Protein AF-A0A916I2N6-F1 (afdb_monomer)

Structure (mmCIF, N/CA/C/O backbone):
data_AF-A0A916I2N6-F1
#
_entry.id   AF-A0A916I2N6-F1
#
loop_
_atom_site.group_PDB
_atom_site.id
_atom_site.type_symbol
_atom_site.label_atom_id
_atom_site.label_alt_id
_atom_site.label_comp_id
_atom_site.label_asym_id
_atom_site.label_entity_id
_atom_site.label_seq_id
_atom_site.pdbx_PDB_ins_code
_atom_site.Cartn_x
_atom_site.Cartn_y
_atom_site.Cartn_z
_atom_site.occupancy
_atom_site.B_iso_or_equiv
_atom_site.auth_seq_id
_atom_site.auth_comp_id
_atom_site.auth_asym_id
_atom_site.auth_atom_id
_atom_site.pdbx_PDB_model_num
ATOM 1 N N . MET A 1 1 ? 11.722 -16.455 -24.916 1.00 54.72 1 MET A N 1
ATOM 2 C CA . MET A 1 1 ? 11.815 -15.021 -24.554 1.00 54.72 1 MET A CA 1
ATOM 3 C C . MET A 1 1 ? 10.625 -14.684 -23.672 1.00 54.72 1 MET A C 1
ATOM 5 O O . MET A 1 1 ? 9.528 -15.087 -24.033 1.00 54.72 1 MET A O 1
ATOM 9 N N . LYS A 1 2 ? 10.811 -14.010 -22.528 1.00 68.00 2 LYS A N 1
ATOM 10 C CA . LYS A 1 2 ? 9.669 -13.429 -21.801 1.00 68.00 2 LYS A CA 1
ATOM 11 C C . LYS A 1 2 ? 9.191 -12.202 -22.579 1.00 68.00 2 LYS A C 1
ATOM 13 O O . LYS A 1 2 ? 9.999 -11.321 -22.857 1.00 68.00 2 LYS A O 1
ATOM 18 N N . THR A 1 3 ? 7.913 -12.161 -22.931 1.00 77.88 3 THR A N 1
ATOM 19 C CA . THR A 1 3 ? 7.283 -10.983 -23.537 1.00 77.88 3 THR A CA 1
ATOM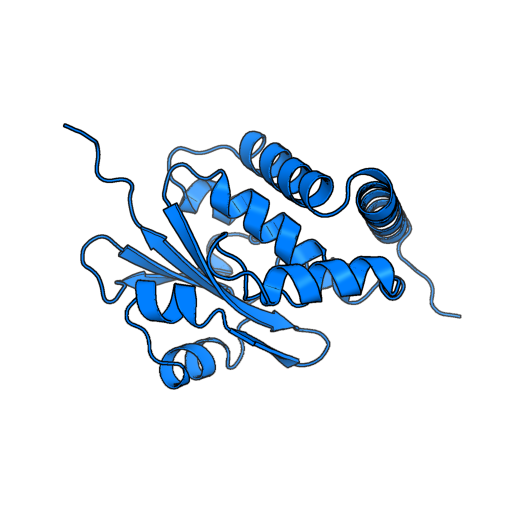 20 C C . THR A 1 3 ? 6.648 -10.167 -22.419 1.00 77.88 3 THR A C 1
ATOM 22 O O . THR A 1 3 ? 5.800 -10.680 -21.694 1.00 77.88 3 THR A O 1
ATOM 25 N N . TYR A 1 4 ? 7.081 -8.920 -22.245 1.00 81.62 4 TYR A N 1
ATOM 26 C CA . TYR A 1 4 ? 6.512 -8.017 -21.246 1.00 81.62 4 TYR A CA 1
ATOM 27 C C . TYR A 1 4 ? 5.339 -7.234 -21.837 1.00 81.62 4 TYR A C 1
ATOM 29 O O . TYR A 1 4 ? 5.361 -6.864 -23.010 1.00 81.62 4 TYR A O 1
ATOM 37 N N . ASN A 1 5 ? 4.328 -6.942 -21.016 1.00 86.50 5 ASN A N 1
ATOM 38 C CA . ASN A 1 5 ? 3.288 -5.989 -21.390 1.00 86.50 5 ASN A CA 1
ATOM 39 C C . ASN A 1 5 ? 3.916 -4.579 -21.479 1.00 86.50 5 ASN A C 1
ATOM 41 O O . ASN A 1 5 ? 4.544 -4.150 -20.505 1.00 86.50 5 ASN A O 1
ATOM 45 N N . PRO A 1 6 ? 3.764 -3.851 -22.602 1.00 87.56 6 PRO A N 1
ATOM 46 C CA . PRO A 1 6 ? 4.445 -2.574 -22.813 1.00 87.56 6 PRO A CA 1
ATOM 47 C C . PRO A 1 6 ? 4.032 -1.510 -21.790 1.00 87.56 6 PRO A C 1
ATOM 49 O O . PRO A 1 6 ? 4.897 -0.818 -21.265 1.00 87.56 6 PRO A O 1
ATOM 52 N N . THR A 1 7 ? 2.752 -1.438 -21.416 1.00 88.06 7 THR A N 1
ATOM 53 C CA . THR A 1 7 ? 2.263 -0.501 -20.392 1.00 88.06 7 THR A CA 1
ATOM 54 C C . THR A 1 7 ? 2.902 -0.778 -19.035 1.00 88.06 7 THR A C 1
ATOM 56 O O . THR A 1 7 ? 3.396 0.139 -18.378 1.00 88.06 7 THR A O 1
ATOM 59 N N . LYS A 1 8 ? 2.967 -2.052 -18.625 1.00 88.00 8 LYS A N 1
ATOM 60 C CA . LYS A 1 8 ? 3.629 -2.441 -17.368 1.00 88.00 8 LYS A CA 1
ATOM 61 C C . LYS A 1 8 ? 5.124 -2.125 -17.395 1.00 88.00 8 LYS A C 1
ATOM 63 O O . LYS A 1 8 ? 5.671 -1.676 -16.390 1.00 88.00 8 LYS A O 1
ATOM 68 N N . LEU A 1 9 ? 5.776 -2.320 -18.543 1.00 88.50 9 LEU A N 1
ATOM 69 C CA . LEU A 1 9 ? 7.190 -2.001 -18.724 1.00 88.50 9 LEU A CA 1
ATOM 70 C C . LEU A 1 9 ? 7.452 -0.492 -18.620 1.00 88.50 9 LEU A C 1
ATOM 72 O O . LEU A 1 9 ? 8.405 -0.091 -17.955 1.00 88.50 9 LEU A O 1
ATOM 76 N N . THR A 1 10 ? 6.594 0.339 -19.215 1.00 89.62 10 THR A N 1
ATOM 77 C CA . THR A 1 10 ? 6.673 1.801 -19.096 1.00 89.62 10 THR A CA 1
ATOM 78 C C . THR A 1 10 ? 6.505 2.254 -17.648 1.00 89.62 10 THR A C 1
ATOM 80 O O . THR A 1 10 ? 7.315 3.044 -17.169 1.00 89.62 10 THR A O 1
ATOM 83 N N . LEU A 1 11 ? 5.513 1.719 -16.926 1.00 87.94 11 LEU A N 1
ATOM 84 C CA . LEU A 1 11 ? 5.302 2.035 -15.508 1.00 87.94 11 LEU A CA 1
ATOM 85 C C . LEU A 1 11 ? 6.508 1.632 -14.653 1.00 87.94 11 LEU A C 1
ATOM 87 O O . LEU A 1 11 ? 6.975 2.414 -13.827 1.00 87.94 11 LEU A O 1
ATOM 91 N N . TRP A 1 12 ? 7.050 0.436 -14.887 1.00 89.38 12 TRP A N 1
ATOM 92 C CA . TRP A 1 12 ? 8.258 -0.030 -14.212 1.00 89.38 12 TRP A CA 1
ATOM 93 C C . TRP A 1 12 ? 9.462 0.881 -14.485 1.00 89.38 12 TRP A C 1
ATOM 95 O O . TRP A 1 12 ? 10.147 1.286 -13.547 1.00 89.38 12 TRP A O 1
ATOM 105 N N . ALA A 1 13 ? 9.701 1.243 -15.749 1.00 88.88 13 ALA A N 1
ATOM 106 C CA . ALA A 1 13 ? 10.819 2.099 -16.134 1.00 88.88 13 ALA A CA 1
ATOM 107 C C . ALA A 1 13 ? 10.690 3.508 -15.537 1.00 88.88 13 ALA A C 1
ATOM 109 O O . ALA A 1 13 ? 11.672 4.043 -15.023 1.00 88.88 13 ALA A O 1
ATOM 110 N N . ALA A 1 14 ? 9.481 4.078 -15.542 1.00 90.06 14 ALA A N 1
ATOM 111 C CA . ALA A 1 14 ? 9.197 5.371 -14.928 1.00 90.06 14 ALA A CA 1
ATOM 112 C C . ALA A 1 14 ? 9.464 5.347 -13.416 1.00 90.06 14 ALA A C 1
ATOM 114 O O . ALA A 1 14 ? 10.184 6.202 -12.905 1.00 90.06 14 ALA A O 1
ATOM 115 N N . LEU A 1 15 ? 8.966 4.327 -12.707 1.00 88.81 15 LEU A N 1
ATOM 116 C CA . LEU A 1 15 ? 9.221 4.159 -11.274 1.00 88.81 15 LEU A CA 1
ATOM 117 C C . LEU A 1 15 ? 10.706 3.976 -10.972 1.00 88.81 15 LEU A C 1
ATOM 119 O O . LEU A 1 15 ? 11.209 4.545 -10.006 1.00 88.81 15 LEU A O 1
ATOM 123 N N . ASN A 1 16 ? 11.419 3.218 -11.802 1.00 87.62 16 ASN A N 1
ATOM 124 C CA . ASN A 1 16 ? 12.851 3.046 -11.632 1.00 87.62 16 ASN A CA 1
ATOM 125 C C . ASN A 1 16 ? 13.620 4.360 -11.861 1.00 87.62 16 ASN A C 1
ATOM 127 O O . ASN A 1 16 ? 14.517 4.686 -11.089 1.00 87.62 16 ASN A O 1
ATOM 131 N N . GLY A 1 17 ? 13.221 5.157 -12.857 1.00 86.94 17 GLY A N 1
ATOM 132 C CA . GLY A 1 17 ? 13.748 6.509 -13.061 1.00 86.94 17 GLY A CA 1
ATOM 133 C C . GLY A 1 17 ? 13.510 7.415 -11.849 1.00 86.94 17 GLY A C 1
ATOM 134 O O . GLY A 1 17 ? 14.441 8.063 -11.369 1.00 86.94 17 GLY A O 1
ATOM 135 N N . THR A 1 18 ? 12.296 7.393 -11.289 1.00 89.31 18 THR A N 1
ATOM 136 C CA . THR A 1 18 ? 11.951 8.119 -10.056 1.00 89.31 18 THR A CA 1
ATOM 137 C C . THR A 1 18 ? 12.814 7.678 -8.875 1.00 89.31 18 THR A C 1
ATOM 139 O O . THR A 1 18 ? 13.288 8.517 -8.110 1.00 89.31 18 THR A O 1
ATOM 142 N N . ILE A 1 19 ? 13.060 6.375 -8.733 1.00 87.12 19 ILE A N 1
ATOM 143 C CA . ILE A 1 19 ? 13.922 5.818 -7.686 1.00 87.12 19 ILE A CA 1
ATOM 144 C C . ILE A 1 19 ? 15.356 6.334 -7.819 1.00 87.12 19 ILE A C 1
ATOM 146 O O . ILE A 1 19 ? 15.909 6.828 -6.836 1.00 87.12 19 ILE A O 1
ATOM 150 N N . SER A 1 20 ? 15.943 6.266 -9.012 1.00 84.69 20 SER A N 1
ATOM 151 C CA . SER A 1 20 ? 17.325 6.706 -9.222 1.00 84.69 20 SER A CA 1
ATOM 152 C C . SER A 1 20 ? 17.493 8.223 -9.061 1.00 84.69 20 SER A C 1
ATOM 154 O O . SER A 1 20 ? 18.526 8.670 -8.567 1.00 84.69 20 SER A O 1
ATOM 156 N N . ALA A 1 21 ? 16.484 9.026 -9.422 1.00 82.88 21 ALA A N 1
ATOM 157 C CA . ALA A 1 21 ? 16.558 10.487 -9.330 1.00 82.88 21 ALA A CA 1
ATOM 158 C C . ALA A 1 21 ? 16.171 11.042 -7.945 1.00 82.88 21 ALA A C 1
ATOM 160 O O . ALA A 1 21 ? 16.875 11.885 -7.391 1.00 82.88 21 ALA A O 1
ATOM 161 N N . ALA A 1 22 ? 15.051 10.580 -7.382 1.00 82.06 22 ALA A N 1
ATOM 162 C CA . ALA A 1 22 ? 14.404 11.165 -6.201 1.00 82.06 22 ALA A CA 1
ATOM 163 C C . ALA A 1 22 ? 14.279 10.192 -5.013 1.00 82.06 22 ALA A C 1
ATOM 165 O O . ALA A 1 22 ? 13.800 10.576 -3.940 1.00 82.06 22 ALA A O 1
ATOM 166 N N . ARG A 1 23 ? 14.740 8.942 -5.168 1.00 89.00 23 ARG A N 1
ATOM 167 C CA . ARG A 1 23 ? 14.828 7.929 -4.105 1.00 89.00 23 ARG A CA 1
ATOM 168 C C . ARG A 1 23 ? 13.490 7.738 -3.379 1.00 89.00 23 ARG A C 1
ATOM 170 O O . ARG A 1 23 ? 12.435 7.657 -4.003 1.00 89.00 23 ARG A O 1
ATOM 177 N N . PHE A 1 24 ? 13.535 7.645 -2.050 1.00 87.12 24 PHE A N 1
ATOM 178 C CA . PHE A 1 24 ? 12.367 7.462 -1.194 1.00 87.12 24 PHE A CA 1
ATOM 179 C C . PHE A 1 24 ? 11.323 8.573 -1.373 1.00 87.12 24 PHE A C 1
ATOM 181 O O . PHE A 1 24 ? 10.138 8.274 -1.504 1.00 87.12 24 PHE A O 1
ATOM 188 N N . LEU A 1 25 ? 11.757 9.838 -1.449 1.00 89.12 25 LEU A N 1
ATOM 189 C CA . LEU A 1 25 ? 10.851 10.976 -1.610 1.00 89.12 25 LEU A CA 1
ATOM 190 C C . LEU A 1 25 ? 10.034 10.857 -2.900 1.00 89.12 25 LEU A C 1
ATOM 192 O O . LEU A 1 25 ? 8.831 11.095 -2.875 1.00 89.12 25 LEU A O 1
ATOM 196 N N . GLY A 1 26 ? 10.657 10.426 -4.000 1.00 90.12 26 GLY A N 1
ATOM 197 C CA . GLY A 1 26 ? 9.960 10.217 -5.269 1.00 90.12 26 GLY A CA 1
ATOM 198 C C . GLY A 1 26 ? 8.825 9.191 -5.176 1.00 90.12 26 GLY A C 1
ATOM 199 O O . GLY A 1 26 ? 7.733 9.427 -5.693 1.00 90.12 26 GLY A O 1
ATOM 200 N N . LEU A 1 27 ? 9.044 8.079 -4.464 1.00 91.69 27 LEU A N 1
ATOM 201 C CA . LEU A 1 27 ? 8.009 7.058 -4.246 1.00 91.69 27 LEU A CA 1
ATOM 202 C C . LEU A 1 27 ? 6.861 7.581 -3.375 1.00 91.69 27 LEU A C 1
ATOM 204 O O . LEU A 1 27 ? 5.695 7.355 -3.695 1.00 91.69 27 LEU A O 1
ATOM 208 N N . MET A 1 28 ? 7.184 8.323 -2.314 1.00 92.00 28 MET A N 1
ATOM 209 C CA . MET A 1 28 ? 6.177 8.915 -1.430 1.00 92.00 28 MET A CA 1
ATOM 210 C C . MET A 1 28 ? 5.338 9.981 -2.142 1.00 92.00 28 MET A C 1
ATOM 212 O O . MET A 1 28 ? 4.118 9.976 -2.005 1.00 92.00 28 MET A O 1
ATOM 216 N N . GLN A 1 29 ? 5.961 10.847 -2.952 1.00 93.44 29 GLN A N 1
ATOM 217 C CA . GLN A 1 29 ? 5.237 11.843 -3.754 1.00 93.44 29 GLN A CA 1
ATOM 218 C C . GLN A 1 29 ? 4.368 11.188 -4.833 1.00 93.44 29 GLN A C 1
ATOM 220 O O . GLN A 1 29 ? 3.249 11.634 -5.065 1.00 93.44 29 GLN A O 1
ATOM 225 N N . THR A 1 30 ? 4.827 10.083 -5.435 1.00 94.38 30 THR A N 1
ATOM 226 C CA . THR A 1 30 ? 3.988 9.286 -6.349 1.00 94.38 30 THR A CA 1
ATOM 227 C C . THR A 1 30 ? 2.723 8.805 -5.633 1.00 94.38 30 THR A C 1
ATOM 229 O O . THR A 1 30 ? 1.622 8.977 -6.149 1.00 94.38 30 THR A O 1
ATOM 232 N N . GLY A 1 31 ? 2.864 8.251 -4.423 1.00 95.31 31 GLY A N 1
ATOM 233 C CA . GLY A 1 31 ? 1.721 7.812 -3.621 1.00 95.31 31 GLY A CA 1
ATOM 234 C C . GLY A 1 31 ? 0.788 8.960 -3.226 1.00 95.31 31 GLY A C 1
ATOM 235 O O . GLY A 1 31 ? -0.428 8.819 -3.327 1.00 95.31 31 GLY A O 1
ATOM 236 N N . LYS A 1 32 ? 1.348 10.116 -2.855 1.00 96.19 32 LYS A N 1
ATOM 237 C CA . LYS A 1 32 ? 0.580 11.329 -2.554 1.00 96.19 32 LYS A CA 1
ATOM 238 C C . LYS A 1 32 ? -0.274 11.778 -3.742 1.00 96.19 32 LYS A C 1
ATOM 240 O O . LYS A 1 32 ? -1.471 11.968 -3.572 1.00 96.19 32 LYS A O 1
ATOM 245 N N . HIS A 1 33 ? 0.307 11.900 -4.933 1.00 96.69 33 HIS A N 1
ATOM 246 C CA . HIS A 1 33 ? -0.445 12.331 -6.116 1.00 96.69 33 HIS A CA 1
ATOM 247 C C . HIS A 1 33 ? -1.554 11.351 -6.496 1.00 96.69 33 HIS A C 1
ATOM 249 O O . HIS A 1 33 ? -2.632 11.775 -6.905 1.00 96.69 33 HIS A O 1
ATOM 255 N N . ILE A 1 34 ? -1.325 10.048 -6.304 1.00 96.38 34 ILE A N 1
ATOM 256 C CA . ILE A 1 34 ? -2.396 9.060 -6.447 1.00 96.38 34 ILE A CA 1
ATOM 257 C C . ILE A 1 34 ? -3.495 9.344 -5.415 1.00 96.38 34 ILE A C 1
ATOM 259 O O . ILE A 1 34 ? -4.642 9.500 -5.812 1.00 96.38 34 ILE A O 1
ATOM 263 N N . ALA A 1 35 ? -3.174 9.495 -4.126 1.00 97.06 35 ALA A N 1
ATOM 264 C CA . ALA A 1 35 ? -4.168 9.782 -3.084 1.00 97.06 35 ALA A CA 1
ATOM 265 C C . ALA A 1 35 ? -4.976 11.073 -3.324 1.00 97.06 35 ALA A C 1
ATOM 267 O O . ALA A 1 35 ? -6.172 11.112 -3.027 1.00 97.06 35 ALA A O 1
ATOM 268 N N . GLU A 1 36 ? -4.339 12.113 -3.868 1.00 96.06 36 GLU A N 1
ATOM 269 C CA . GLU A 1 36 ? -4.981 13.376 -4.259 1.00 96.06 36 GLU A CA 1
ATOM 270 C C . GLU A 1 36 ? -5.957 13.198 -5.431 1.00 96.06 36 GLU A C 1
ATOM 272 O O . GLU A 1 36 ? -6.942 13.925 -5.507 1.00 96.06 36 GLU A O 1
ATOM 277 N N . SER A 1 37 ? -5.711 12.221 -6.311 1.00 97.12 37 SER A N 1
ATOM 278 C CA . SER A 1 37 ? -6.584 11.914 -7.453 1.00 97.12 37 SER A CA 1
ATOM 279 C C . SER A 1 37 ? -7.779 11.015 -7.119 1.00 97.12 37 SER A C 1
ATOM 281 O O . SER A 1 37 ? -8.695 10.917 -7.927 1.00 97.12 37 SER A O 1
ATOM 283 N N . LEU A 1 38 ? -7.774 10.350 -5.958 1.00 96.50 38 LEU A N 1
ATOM 284 C CA . LEU A 1 38 ? -8.889 9.504 -5.523 1.00 96.50 38 LEU A CA 1
ATOM 285 C C . LEU A 1 38 ? -10.033 10.377 -4.996 1.00 96.50 38 LEU A C 1
ATOM 287 O O . LEU A 1 38 ? -9.800 11.334 -4.250 1.00 96.50 38 LEU A O 1
ATOM 291 N N . GLU A 1 39 ? -11.264 10.015 -5.338 1.00 93.81 39 GLU A N 1
ATOM 292 C CA . GLU A 1 39 ? -12.477 10.736 -4.933 1.00 93.81 39 GLU A CA 1
ATOM 293 C C . GLU A 1 39 ? -13.105 10.109 -3.675 1.00 93.81 39 GLU A C 1
ATOM 295 O O . GLU A 1 39 ? -12.687 9.040 -3.243 1.00 93.81 39 GLU A O 1
ATOM 300 N N . GLY A 1 40 ? -14.103 10.748 -3.065 1.00 90.19 40 GLY A N 1
ATOM 301 C CA . GLY A 1 40 ? -14.831 10.202 -1.909 1.00 90.19 40 GLY A CA 1
ATOM 302 C C . GLY A 1 40 ? -14.514 10.877 -0.573 1.00 90.19 40 GLY A C 1
ATOM 303 O O . GLY A 1 40 ? -13.488 11.540 -0.406 1.00 90.19 40 GLY A O 1
ATOM 304 N N . GLU A 1 41 ? -15.443 10.726 0.374 1.00 87.00 41 GLU A N 1
ATOM 305 C CA . GLU A 1 41 ? -15.432 11.448 1.654 1.00 87.00 41 GLU A CA 1
ATOM 306 C C . GLU A 1 41 ? -14.670 10.702 2.754 1.00 87.00 41 GLU A C 1
ATOM 308 O O . GLU A 1 41 ? -14.023 11.333 3.590 1.00 87.00 41 GLU A O 1
ATOM 313 N N . SER A 1 42 ? -14.722 9.364 2.763 1.00 92.19 42 SER A N 1
ATOM 314 C CA . SER A 1 42 ? -14.057 8.551 3.783 1.00 92.19 42 SER A CA 1
ATOM 315 C C . SER A 1 42 ? -12.778 7.894 3.267 1.00 92.19 42 SER A C 1
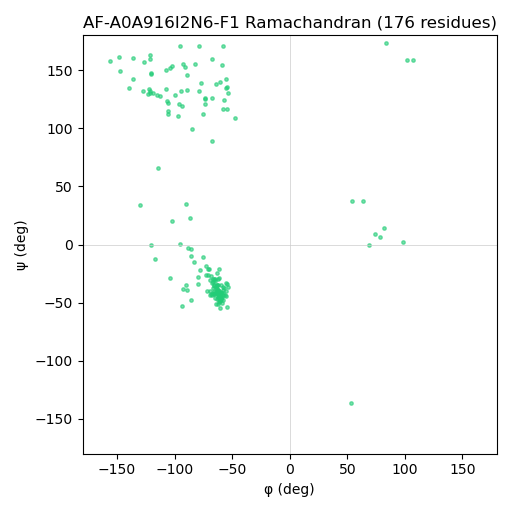ATOM 317 O O . SER A 1 42 ? -12.656 7.556 2.091 1.00 92.19 42 SER A O 1
ATOM 319 N N . THR A 1 43 ? -11.830 7.631 4.171 1.00 95.31 43 THR A N 1
ATOM 320 C CA . THR A 1 43 ? -10.597 6.892 3.848 1.00 95.31 43 THR A CA 1
ATOM 321 C C . THR A 1 43 ? -10.875 5.544 3.185 1.00 95.31 43 THR A C 1
ATOM 323 O O . THR A 1 43 ? -10.139 5.152 2.283 1.00 95.31 43 THR A O 1
ATOM 326 N N . LEU A 1 44 ? -11.936 4.840 3.597 1.00 94.62 44 LEU A N 1
ATOM 327 C CA . LEU A 1 44 ? -12.318 3.565 2.987 1.00 94.62 44 LEU A CA 1
ATOM 328 C C . LEU A 1 44 ? -12.796 3.746 1.542 1.00 94.62 44 LEU A C 1
ATOM 330 O O . LEU A 1 44 ? -12.349 2.994 0.682 1.00 94.62 44 LEU A O 1
ATOM 334 N N . ASP A 1 45 ? -13.617 4.759 1.255 1.00 93.75 45 ASP A N 1
ATOM 335 C CA . ASP A 1 45 ? -14.114 5.015 -0.107 1.00 93.75 45 ASP A CA 1
ATOM 336 C C . ASP A 1 45 ? -12.972 5.361 -1.066 1.00 93.75 45 ASP A C 1
ATOM 338 O O . ASP A 1 45 ? -12.920 4.862 -2.196 1.00 93.75 45 ASP A O 1
ATOM 342 N N . LYS A 1 46 ? -12.025 6.189 -0.599 1.00 96.62 46 LYS A N 1
ATOM 343 C CA . LYS A 1 46 ? -10.836 6.545 -1.380 1.00 96.62 46 LYS A CA 1
ATOM 344 C C . LYS A 1 46 ? -9.978 5.307 -1.632 1.00 96.62 46 LYS A C 1
ATOM 346 O O . LYS A 1 46 ? -9.619 5.025 -2.771 1.00 96.62 46 LYS A O 1
ATOM 351 N N . LEU A 1 47 ? -9.657 4.548 -0.580 1.00 96.50 47 LEU A N 1
ATOM 352 C CA . LEU A 1 47 ? -8.805 3.365 -0.702 1.00 96.50 47 LEU A CA 1
ATOM 353 C C . LEU A 1 47 ? -9.445 2.278 -1.572 1.00 96.50 47 LEU A C 1
ATOM 355 O O . LEU A 1 47 ? -8.727 1.674 -2.361 1.00 96.50 47 LEU A O 1
ATOM 359 N N . ALA A 1 48 ? -10.765 2.080 -1.518 1.00 95.50 48 ALA A N 1
ATOM 360 C CA . ALA A 1 48 ? -11.468 1.088 -2.333 1.00 95.50 48 ALA A CA 1
ATOM 361 C C . ALA A 1 48 ? -11.301 1.310 -3.843 1.00 95.50 48 ALA A C 1
ATOM 363 O O . ALA A 1 48 ? -11.167 0.341 -4.586 1.00 95.50 48 ALA A O 1
ATOM 364 N N . GLN A 1 49 ? -11.220 2.559 -4.309 1.00 95.56 49 GLN A N 1
ATOM 365 C CA . GLN A 1 49 ? -10.969 2.852 -5.729 1.00 95.56 49 GLN A CA 1
ATOM 366 C C . GLN A 1 49 ? -9.604 2.354 -6.206 1.00 95.56 49 GLN A C 1
ATOM 368 O O . GLN A 1 49 ? -9.459 1.933 -7.352 1.00 95.56 49 GLN A O 1
ATOM 373 N N . PHE A 1 50 ? -8.598 2.408 -5.335 1.00 95.12 50 PHE A N 1
ATOM 374 C CA . PHE A 1 50 ? -7.246 1.977 -5.666 1.00 95.12 50 PHE A CA 1
ATOM 375 C C . PHE A 1 50 ? -7.021 0.490 -5.366 1.00 95.12 50 PHE A C 1
ATOM 377 O O . PHE A 1 50 ? -6.368 -0.219 -6.128 1.00 95.12 50 PHE A O 1
ATOM 384 N N . GLU A 1 51 ? -7.565 -0.001 -4.258 1.00 96.00 51 GLU A N 1
ATOM 385 C CA . GLU A 1 51 ? -7.315 -1.332 -3.707 1.00 96.00 51 GLU A CA 1
ATOM 386 C C . GLU A 1 51 ? -8.288 -2.388 -4.248 1.00 96.00 51 GLU A C 1
ATOM 388 O O . GLU A 1 51 ? -8.599 -3.347 -3.551 1.00 96.00 51 GLU A O 1
ATOM 393 N N . LEU A 1 52 ? -8.683 -2.253 -5.519 1.00 94.56 52 LEU A N 1
ATOM 394 C CA . LEU A 1 52 ? -9.487 -3.224 -6.274 1.00 94.56 52 LEU A CA 1
ATOM 395 C C . LEU A 1 52 ? -10.906 -3.444 -5.718 1.00 94.56 52 LEU A C 1
ATOM 397 O O . LEU A 1 52 ? -11.409 -4.562 -5.743 1.00 94.56 52 LEU A O 1
ATOM 401 N N . GLY A 1 53 ? -11.544 -2.381 -5.229 1.00 94.38 53 GLY A N 1
ATOM 402 C CA . GLY A 1 53 ? -12.933 -2.403 -4.780 1.00 94.38 53 GLY A CA 1
ATOM 403 C C . GLY A 1 53 ? -13.129 -2.891 -3.343 1.00 94.38 53 GLY A C 1
ATOM 404 O O . GLY A 1 53 ? -12.199 -3.323 -2.659 1.00 94.38 53 GLY A O 1
ATOM 405 N N . LEU A 1 54 ? -14.372 -2.792 -2.863 1.00 93.25 54 LEU A N 1
ATOM 406 C CA . LEU A 1 54 ? -14.753 -3.222 -1.512 1.00 93.25 54 LEU A CA 1
ATOM 407 C C . LEU A 1 54 ? -14.739 -4.750 -1.376 1.00 93.25 54 LEU A C 1
ATOM 409 O O . LEU A 1 54 ? -14.518 -5.268 -0.288 1.00 93.25 54 LEU A O 1
ATOM 413 N N . GLU A 1 55 ? -14.937 -5.478 -2.473 1.00 95.31 55 GLU A N 1
ATOM 414 C CA . GLU A 1 55 ? -14.867 -6.938 -2.540 1.00 95.31 55 GLU A CA 1
ATOM 415 C C . GLU A 1 55 ? -13.473 -7.487 -2.220 1.00 95.31 55 GLU A C 1
ATOM 417 O O . GLU A 1 55 ? -13.346 -8.622 -1.766 1.00 95.31 55 GLU A O 1
ATOM 422 N N . ASN A 1 56 ? -12.433 -6.676 -2.425 1.00 97.19 56 ASN A N 1
ATOM 423 C CA . ASN A 1 56 ? -11.063 -7.025 -2.084 1.00 97.19 56 ASN A CA 1
ATOM 424 C C . ASN A 1 56 ? -10.718 -6.694 -0.621 1.00 97.19 56 ASN A C 1
ATOM 426 O O . ASN A 1 56 ? -9.609 -6.988 -0.174 1.00 97.19 56 ASN A O 1
ATOM 430 N N . MET A 1 57 ? -11.645 -6.081 0.126 1.00 97.12 57 MET A N 1
ATOM 431 C CA . MET A 1 57 ? -11.443 -5.625 1.498 1.00 97.12 57 MET A CA 1
ATOM 432 C C . MET A 1 57 ? -12.281 -6.418 2.490 1.00 97.12 57 MET A C 1
ATOM 434 O O . MET A 1 57 ? -13.508 -6.456 2.426 1.00 97.12 57 MET A O 1
ATOM 438 N N . GLN A 1 58 ? -11.622 -6.932 3.520 1.00 97.44 58 GLN A N 1
ATOM 439 C CA . GLN A 1 58 ? -12.286 -7.353 4.742 1.00 97.44 58 GLN A CA 1
ATOM 440 C C . GLN A 1 58 ? -12.007 -6.333 5.843 1.00 97.44 58 GLN A C 1
ATOM 442 O O . GLN A 1 58 ? -10.865 -6.182 6.278 1.00 97.44 58 GLN A O 1
ATOM 447 N N . VAL A 1 59 ? -13.056 -5.654 6.310 1.00 96.81 59 VAL A N 1
ATOM 448 C CA . VAL A 1 59 ? -12.974 -4.656 7.383 1.00 96.81 59 VAL A CA 1
ATOM 449 C C . VAL A 1 59 ? -13.569 -5.230 8.666 1.00 96.81 59 VAL A C 1
ATOM 451 O O . VAL A 1 59 ? -14.731 -5.632 8.693 1.00 96.81 59 VAL A O 1
ATOM 454 N N . THR A 1 60 ? -12.790 -5.252 9.744 1.00 96.38 60 THR A N 1
ATOM 455 C CA . THR A 1 60 ? -13.239 -5.684 11.075 1.00 96.38 60 THR A CA 1
ATOM 456 C C . THR A 1 60 ? -12.933 -4.616 12.121 1.00 96.38 60 THR A C 1
ATOM 458 O O . THR A 1 60 ? -12.017 -3.812 11.932 1.00 96.38 60 THR A O 1
ATOM 461 N N . PRO A 1 61 ? -13.642 -4.592 13.262 1.00 96.38 61 PRO A N 1
ATOM 462 C CA . PRO A 1 61 ? -13.243 -3.753 14.386 1.00 96.38 61 PRO A CA 1
ATOM 463 C C . PRO A 1 61 ? -11.789 -4.031 14.799 1.00 96.38 61 PRO A C 1
ATOM 465 O O . PRO A 1 61 ? -11.367 -5.188 14.866 1.00 96.38 61 PRO A O 1
ATOM 468 N N . GLY A 1 62 ? -11.015 -2.974 15.050 1.00 94.50 62 GLY A N 1
ATOM 469 C CA . GLY A 1 62 ? -9.677 -3.089 15.626 1.00 94.50 62 GLY A CA 1
ATOM 470 C C . GLY A 1 62 ? -9.718 -3.324 17.141 1.00 94.50 62 GLY A C 1
ATOM 471 O O . GLY A 1 62 ? -10.764 -3.213 17.779 1.00 94.50 62 GLY A O 1
ATOM 472 N N . LYS A 1 63 ? -8.559 -3.628 17.741 1.00 93.94 63 LYS A N 1
ATOM 473 C CA . LYS A 1 63 ? -8.422 -3.808 19.203 1.00 93.94 63 LYS A CA 1
ATOM 474 C C . LYS A 1 63 ? -8.611 -2.498 19.975 1.00 93.94 63 LYS A C 1
ATOM 476 O O . LYS A 1 63 ? -9.031 -2.512 21.127 1.00 93.94 63 LYS A O 1
ATOM 481 N N . ILE A 1 64 ? -8.310 -1.371 19.332 1.00 93.50 64 ILE A N 1
ATOM 482 C CA . ILE A 1 64 ? -8.462 -0.029 19.895 1.00 93.50 64 ILE A CA 1
ATOM 483 C C . ILE A 1 64 ? -9.819 0.532 19.460 1.00 93.50 64 ILE A C 1
ATOM 485 O O . ILE A 1 64 ? -10.167 0.490 18.277 1.00 93.50 64 ILE A O 1
ATOM 489 N N . ALA A 1 65 ? -10.580 1.088 20.404 1.00 91.62 65 ALA A N 1
A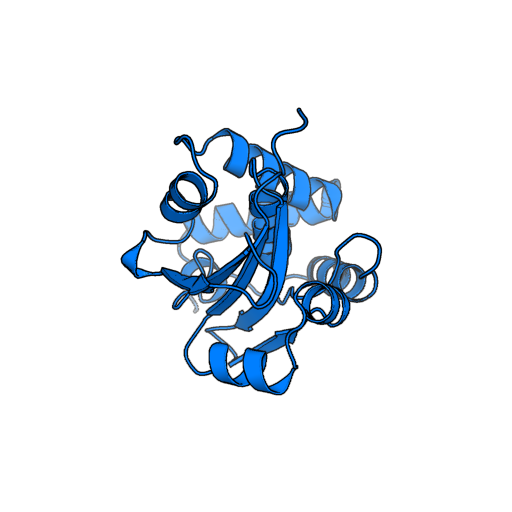TOM 490 C CA . ALA A 1 65 ? -11.867 1.711 20.111 1.00 91.62 65 ALA A CA 1
ATOM 491 C C . ALA A 1 65 ? -11.732 2.800 19.028 1.00 91.62 65 ALA A C 1
ATOM 493 O O . ALA A 1 65 ? -10.814 3.616 19.065 1.00 91.62 65 ALA A O 1
ATOM 494 N N . GLY A 1 66 ? -12.646 2.803 18.053 1.00 89.50 66 GLY A N 1
ATOM 495 C CA . GLY A 1 66 ? -12.621 3.754 16.933 1.00 89.50 66 GLY A CA 1
ATOM 496 C C . GLY A 1 66 ? -11.620 3.420 15.820 1.00 89.50 66 GLY A C 1
ATOM 497 O O . GLY A 1 66 ? -11.463 4.212 14.889 1.00 89.50 66 GLY A O 1
ATOM 498 N N . THR A 1 67 ? -10.966 2.256 15.883 1.00 95.25 67 THR A N 1
ATOM 499 C CA . THR A 1 67 ? -10.078 1.768 14.821 1.00 95.25 67 THR A CA 1
ATOM 500 C C . THR A 1 67 ? -10.703 0.616 14.044 1.00 95.25 67 THR A C 1
ATOM 502 O O . THR A 1 67 ? -11.492 -0.162 14.584 1.00 95.25 67 THR A O 1
ATOM 505 N N . HIS A 1 68 ? -10.337 0.507 12.770 1.00 96.31 68 HIS A N 1
ATOM 506 C CA . HIS A 1 68 ? -10.748 -0.585 11.894 1.00 96.31 68 HIS A CA 1
ATOM 507 C C . HIS A 1 68 ? -9.512 -1.293 11.370 1.00 96.31 68 HIS A C 1
ATOM 509 O O . HIS A 1 68 ? -8.579 -0.651 10.890 1.00 96.31 68 HIS A O 1
ATOM 515 N N . LEU A 1 69 ? -9.515 -2.614 11.449 1.00 97.12 69 LEU A N 1
ATOM 516 C CA . LEU A 1 69 ? -8.527 -3.447 10.798 1.00 97.12 69 LEU A CA 1
ATOM 517 C C . LEU A 1 69 ? -9.026 -3.783 9.399 1.00 97.12 69 LEU A C 1
ATOM 519 O O . LEU A 1 69 ? -10.178 -4.179 9.234 1.00 97.12 69 LEU A O 1
ATOM 523 N N . VAL A 1 70 ? -8.161 -3.630 8.406 1.00 97.69 70 VAL A N 1
ATOM 524 C CA . VAL A 1 70 ? -8.465 -3.964 7.022 1.00 97.69 70 VAL A CA 1
ATOM 525 C C . VAL A 1 70 ? -7.474 -4.998 6.523 1.00 97.69 70 VAL A C 1
ATOM 527 O O . VAL A 1 70 ? -6.258 -4.841 6.667 1.00 97.69 70 VAL A O 1
ATOM 530 N N . THR A 1 71 ? -8.015 -6.051 5.926 1.00 97.81 71 THR A N 1
ATOM 531 C CA . THR A 1 71 ? -7.259 -7.097 5.245 1.00 97.81 71 THR A CA 1
ATOM 532 C C . THR A 1 71 ? -7.601 -7.058 3.763 1.00 97.81 71 THR A C 1
ATOM 534 O O . THR A 1 71 ? -8.778 -7.055 3.412 1.00 97.81 71 THR A O 1
ATOM 537 N N . LEU A 1 72 ? -6.583 -7.015 2.904 1.00 97.69 72 LEU A N 1
ATOM 538 C CA . LEU A 1 72 ? -6.759 -7.086 1.453 1.00 97.69 72 LEU A CA 1
ATOM 539 C C . LEU A 1 72 ? -6.488 -8.494 0.957 1.00 97.69 72 LEU A C 1
ATOM 541 O O . LEU A 1 72 ? -5.399 -9.007 1.223 1.00 97.69 72 LEU A O 1
ATOM 545 N N . SER A 1 73 ? -7.395 -9.077 0.179 1.00 96.25 73 SER A N 1
ATOM 546 C CA . SER A 1 73 ? -7.170 -10.398 -0.421 1.00 96.25 73 SER A CA 1
ATOM 547 C C . SER A 1 73 ? -6.084 -10.358 -1.498 1.00 96.25 73 SER A C 1
ATOM 549 O O . SER A 1 73 ? -5.156 -11.167 -1.474 1.00 96.25 73 SER A O 1
ATOM 551 N N . HIS A 1 74 ? -6.112 -9.341 -2.358 1.00 95.31 74 HIS A N 1
ATOM 552 C CA . HIS A 1 74 ? -5.150 -9.117 -3.432 1.00 95.31 74 HIS A CA 1
ATOM 553 C C . HIS A 1 74 ? -4.442 -7.769 -3.290 1.00 95.31 74 HIS A C 1
ATOM 555 O O . HIS A 1 74 ? -5.004 -6.771 -2.834 1.00 95.31 74 HIS A O 1
ATOM 561 N N . CYS A 1 75 ? -3.175 -7.726 -3.703 1.00 93.12 75 CYS A N 1
ATOM 562 C CA . CYS A 1 75 ? -2.441 -6.472 -3.792 1.00 93.12 75 CYS A CA 1
ATOM 563 C C . CYS A 1 75 ? -2.863 -5.744 -5.080 1.00 93.12 75 CYS A C 1
ATOM 565 O O . CYS A 1 75 ? -2.776 -6.356 -6.146 1.00 93.12 75 CYS A O 1
ATOM 567 N N . PRO A 1 76 ? -3.200 -4.441 -5.049 1.00 92.12 76 PRO A N 1
ATOM 568 C CA . PRO A 1 76 ? -3.489 -3.679 -6.273 1.00 92.12 76 PRO A CA 1
ATOM 569 C C 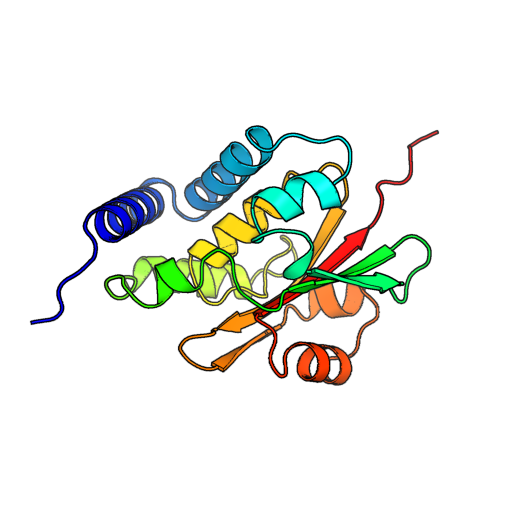. PRO A 1 76 ? -2.291 -3.613 -7.231 1.00 92.12 76 PRO A C 1
ATOM 571 O O . PRO A 1 76 ? -2.438 -3.419 -8.434 1.00 92.12 76 PRO A O 1
ATOM 574 N N . PHE A 1 77 ? -1.084 -3.836 -6.708 1.00 90.31 77 PHE A N 1
ATOM 575 C CA . PHE A 1 77 ? 0.140 -3.948 -7.490 1.00 90.31 77 PHE A CA 1
ATOM 576 C C . PHE A 1 77 ? 0.530 -5.396 -7.839 1.00 90.31 77 PHE A C 1
ATOM 578 O O . PHE A 1 77 ? 1.557 -5.594 -8.487 1.00 90.31 77 PHE A O 1
ATOM 585 N N . GLY A 1 78 ? -0.245 -6.411 -7.439 1.00 87.00 78 GLY A N 1
ATOM 586 C CA . GLY A 1 78 ? 0.090 -7.831 -7.623 1.00 87.00 78 GLY A CA 1
ATOM 587 C C . GLY A 1 78 ? 0.386 -8.172 -9.085 1.00 87.00 78 GLY A C 1
ATOM 588 O O . GLY A 1 78 ? 1.499 -8.593 -9.416 1.00 87.00 78 GLY A O 1
ATOM 589 N N . ASP A 1 79 ? -0.548 -7.843 -9.978 1.00 81.88 79 ASP A N 1
ATOM 590 C CA . ASP A 1 79 ? -0.419 -8.080 -11.422 1.00 81.88 79 ASP A CA 1
ATOM 591 C C . ASP A 1 79 ? 0.723 -7.270 -12.077 1.00 81.88 79 ASP A C 1
ATOM 593 O O . ASP A 1 79 ? 1.359 -7.712 -13.046 1.00 81.88 79 ASP A O 1
ATOM 597 N N . LEU A 1 80 ? 1.040 -6.093 -11.526 1.00 80.25 80 LEU A N 1
ATOM 598 C CA . LEU A 1 80 ? 2.211 -5.317 -11.937 1.00 80.25 80 LEU A CA 1
ATOM 599 C C . LEU A 1 80 ? 3.504 -6.026 -11.525 1.00 80.25 80 LEU A C 1
ATOM 601 O O . LEU A 1 80 ? 4.417 -6.120 -12.335 1.00 80.25 80 LEU A O 1
ATOM 605 N N . THR A 1 81 ? 3.586 -6.579 -10.314 1.00 78.50 81 THR A N 1
ATOM 606 C CA . THR A 1 81 ? 4.816 -7.217 -9.808 1.00 78.50 81 THR A CA 1
ATOM 607 C C . THR A 1 81 ? 5.143 -8.572 -10.441 1.00 78.50 81 THR A C 1
ATOM 609 O O . THR A 1 81 ? 6.316 -8.935 -10.505 1.00 78.50 81 THR A O 1
ATOM 612 N N . GLN A 1 82 ? 4.150 -9.314 -10.943 1.00 75.50 82 GLN A N 1
ATOM 613 C CA . GLN A 1 82 ? 4.361 -10.643 -11.540 1.00 75.50 82 GLN A CA 1
ATOM 614 C C . GLN A 1 82 ? 4.932 -10.595 -12.971 1.00 75.50 82 GLN A C 1
ATOM 616 O O . GLN A 1 82 ? 5.547 -11.562 -13.423 1.00 75.50 82 GLN A O 1
ATOM 621 N N . ASN A 1 83 ? 4.769 -9.470 -13.677 1.00 77.50 83 ASN A N 1
ATOM 622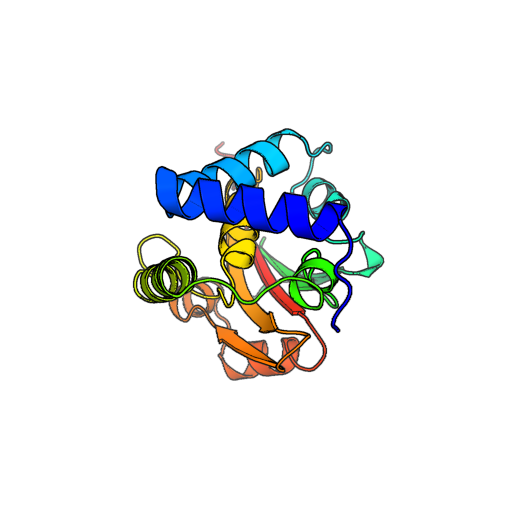 C CA . ASN A 1 83 ? 5.019 -9.360 -15.120 1.00 77.50 83 ASN A CA 1
ATOM 623 C C . ASN A 1 83 ? 5.906 -8.162 -15.504 1.00 77.50 83 ASN A C 1
ATOM 625 O O . ASN A 1 83 ? 5.745 -7.576 -16.577 1.00 77.50 83 ASN A O 1
ATOM 629 N N . ILE A 1 84 ? 6.861 -7.816 -14.640 1.00 84.06 84 ILE A N 1
ATOM 630 C CA . ILE A 1 84 ? 7.874 -6.773 -14.861 1.00 84.06 84 ILE A CA 1
ATOM 631 C C . ILE A 1 84 ? 9.292 -7.353 -14.769 1.00 84.06 84 ILE A C 1
ATOM 633 O O . ILE A 1 84 ? 9.483 -8.460 -14.250 1.00 84.06 84 ILE A O 1
ATOM 637 N N . PRO A 1 85 ? 10.312 -6.639 -15.274 1.00 87.50 85 PRO A N 1
ATOM 638 C CA . PRO A 1 85 ? 11.698 -6.968 -14.979 1.00 87.50 85 PRO A CA 1
ATOM 639 C C . PRO A 1 85 ? 11.983 -6.933 -13.464 1.00 87.50 85 PRO A C 1
ATOM 641 O O . PRO A 1 85 ? 11.316 -6.200 -12.726 1.00 87.50 85 PRO A O 1
ATOM 644 N N . PRO A 1 86 ? 12.988 -7.685 -12.981 1.00 87.75 86 PRO A N 1
ATOM 645 C CA . PRO A 1 86 ? 13.436 -7.582 -11.597 1.00 87.75 86 PRO A CA 1
ATOM 646 C C . PRO A 1 86 ? 13.825 -6.145 -11.233 1.00 87.75 86 PRO A C 1
ATOM 648 O O . PRO A 1 86 ? 14.434 -5.431 -12.031 1.00 87.75 86 PRO A O 1
ATOM 651 N N . TRP A 1 87 ? 13.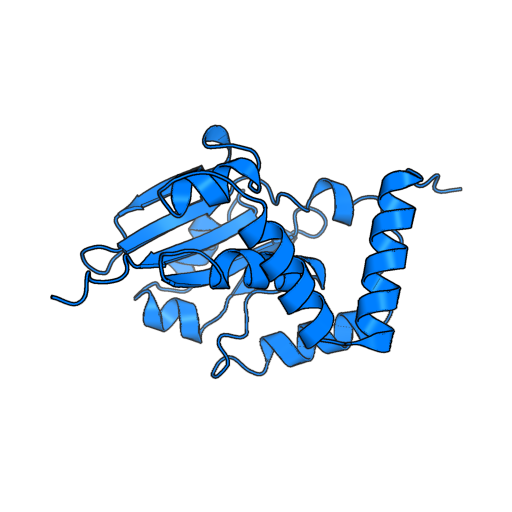513 -5.733 -10.005 1.00 88.94 87 TRP A N 1
ATOM 652 C CA . TRP A 1 87 ? 13.963 -4.445 -9.483 1.00 88.94 87 TRP A CA 1
ATOM 653 C C . TRP A 1 87 ? 15.493 -4.413 -9.367 1.00 88.94 87 TRP A C 1
ATOM 655 O O . TRP A 1 87 ? 16.086 -5.391 -8.899 1.00 88.94 87 TRP A O 1
ATOM 665 N N . PRO A 1 88 ? 16.153 -3.306 -9.746 1.00 90.19 88 PRO A N 1
ATOM 666 C CA . PRO A 1 88 ? 17.596 -3.204 -9.598 1.00 90.19 88 PRO A CA 1
ATOM 667 C C . PRO A 1 88 ? 18.009 -3.164 -8.115 1.00 90.19 88 PRO A C 1
ATOM 669 O O . PRO A 1 88 ? 17.212 -2.783 -7.250 1.00 90.19 88 PRO A O 1
ATOM 672 N N . PRO A 1 89 ? 19.276 -3.494 -7.796 1.00 91.50 89 PRO A N 1
ATOM 673 C CA . PRO A 1 89 ? 19.761 -3.533 -6.415 1.00 91.50 89 PRO A CA 1
ATOM 674 C C . PRO A 1 89 ? 19.571 -2.225 -5.635 1.00 91.50 89 PRO A C 1
ATOM 676 O O . PRO A 1 89 ? 19.345 -2.257 -4.427 1.00 91.50 89 PRO A O 1
ATOM 679 N N . GLU A 1 90 ? 19.648 -1.073 -6.306 1.00 89.50 90 GLU A N 1
ATOM 680 C CA . GLU A 1 90 ? 19.402 0.239 -5.694 1.00 89.50 90 GLU A CA 1
ATOM 681 C C . GLU A 1 90 ? 17.957 0.374 -5.189 1.00 89.50 90 GLU A C 1
ATOM 683 O O . GLU A 1 90 ? 17.738 0.753 -4.037 1.00 89.50 90 GLU A O 1
ATOM 688 N N . ALA A 1 91 ? 16.976 -0.012 -6.009 1.00 90.88 91 ALA A N 1
ATOM 689 C CA . ALA A 1 91 ? 15.563 0.011 -5.643 1.00 90.88 91 ALA A CA 1
ATOM 690 C C . ALA A 1 91 ? 15.276 -0.903 -4.443 1.00 90.88 91 ALA A C 1
ATOM 692 O O . ALA A 1 91 ? 14.600 -0.505 -3.494 1.00 90.88 91 ALA A O 1
ATOM 693 N N . MET A 1 92 ? 15.858 -2.104 -4.431 1.00 92.12 92 MET A N 1
ATOM 694 C CA . MET A 1 92 ? 15.706 -3.032 -3.305 1.00 92.12 92 MET A CA 1
ATOM 695 C C . MET A 1 92 ? 16.418 -2.545 -2.036 1.00 92.12 92 MET A C 1
ATOM 697 O O . MET A 1 92 ? 15.937 -2.782 -0.927 1.00 92.12 92 MET A O 1
ATOM 701 N N . ARG A 1 93 ? 17.521 -1.796 -2.167 1.00 91.88 93 ARG A N 1
ATOM 702 C CA . ARG A 1 93 ? 18.188 -1.151 -1.026 1.00 91.88 93 ARG A CA 1
ATOM 703 C C . ARG A 1 93 ? 17.298 -0.097 -0.371 1.00 91.88 93 ARG A C 1
ATOM 705 O O . ARG A 1 93 ? 17.319 0.013 0.853 1.00 91.88 93 ARG A O 1
ATOM 712 N N . LEU A 1 94 ? 16.494 0.638 -1.145 1.00 90.31 94 LEU A N 1
ATOM 713 C CA . LEU A 1 94 ? 15.505 1.562 -0.579 1.00 90.31 94 LEU A CA 1
ATOM 714 C C . LEU A 1 94 ? 14.464 0.826 0.263 1.00 90.31 94 LEU A C 1
ATOM 716 O O . LEU A 1 94 ? 14.187 1.263 1.375 1.00 90.31 94 LEU A O 1
ATOM 720 N N . VAL A 1 95 ? 13.954 -0.313 -0.213 1.00 92.00 95 VAL A N 1
ATOM 721 C CA . VAL A 1 95 ? 13.020 -1.158 0.554 1.00 92.00 95 VAL A CA 1
ATOM 722 C C . VAL A 1 95 ? 13.661 -1.644 1.857 1.00 92.00 95 VAL A C 1
ATOM 724 O O . VAL A 1 95 ? 13.059 -1.545 2.925 1.00 92.00 95 VAL A O 1
ATOM 727 N N . ALA A 1 96 ? 14.912 -2.106 1.801 1.00 91.62 96 ALA A N 1
ATOM 728 C CA . ALA A 1 96 ? 15.638 -2.540 2.993 1.00 91.62 96 ALA A CA 1
ATOM 729 C C . ALA A 1 96 ? 15.878 -1.392 3.991 1.00 91.62 96 ALA A C 1
ATOM 731 O O . ALA A 1 96 ? 15.760 -1.589 5.197 1.00 91.62 96 ALA A O 1
ATOM 732 N N . ASN A 1 97 ? 16.208 -0.188 3.515 1.00 89.56 97 ASN A N 1
ATOM 733 C CA . ASN A 1 97 ? 16.368 0.993 4.370 1.00 89.56 97 ASN A CA 1
ATOM 734 C C . ASN A 1 97 ? 15.043 1.392 5.018 1.00 89.56 97 ASN A C 1
ATOM 736 O O . ASN A 1 97 ? 14.980 1.595 6.224 1.00 89.56 97 ASN A O 1
ATOM 740 N N . TYR A 1 98 ? 13.983 1.429 4.218 1.00 88.88 98 TYR A N 1
ATOM 741 C CA . TYR A 1 98 ? 12.632 1.718 4.664 1.00 88.88 98 TYR A CA 1
ATOM 742 C C . TYR A 1 98 ? 12.172 0.768 5.781 1.00 88.88 98 TYR A C 1
ATOM 744 O O . TYR A 1 98 ? 11.618 1.208 6.785 1.00 88.88 98 TYR A O 1
ATOM 752 N N . ASN A 1 99 ? 12.447 -0.533 5.649 1.00 89.44 99 ASN A N 1
ATOM 753 C CA . ASN A 1 99 ? 12.091 -1.513 6.675 1.00 89.44 99 ASN A CA 1
ATOM 754 C C . ASN A 1 99 ? 12.939 -1.403 7.954 1.00 89.44 99 ASN A C 1
ATOM 756 O O . ASN A 1 99 ? 12.500 -1.861 9.003 1.00 89.44 99 ASN A O 1
ATOM 760 N N . ARG A 1 100 ? 14.132 -0.797 7.887 1.00 87.06 100 ARG A N 1
ATOM 761 C CA . ARG A 1 100 ? 15.021 -0.590 9.044 1.00 87.06 100 ARG A CA 1
ATOM 762 C C . ARG A 1 100 ? 14.715 0.676 9.849 1.00 87.06 100 ARG A C 1
ATOM 764 O O . ARG A 1 100 ? 15.247 0.806 10.945 1.00 87.06 100 ARG A O 1
ATOM 771 N N . ASN A 1 101 ? 13.852 1.563 9.347 1.00 80.38 101 ASN A N 1
ATOM 772 C CA . ASN A 1 101 ? 13.524 2.847 9.979 1.00 80.38 101 ASN A CA 1
ATOM 773 C C . ASN A 1 101 ? 12.050 2.913 10.439 1.00 80.38 101 ASN A C 1
ATOM 775 O O . ASN A 1 101 ? 11.261 3.700 9.910 1.00 80.38 101 ASN A O 1
ATOM 779 N N . PRO A 1 102 ? 11.630 2.098 11.421 1.00 65.31 102 PRO A N 1
ATOM 780 C CA . PRO A 1 102 ? 10.229 2.023 11.831 1.00 65.31 102 PRO A CA 1
ATOM 781 C C . PRO A 1 102 ? 9.723 3.274 12.572 1.00 65.31 102 PRO A C 1
ATOM 783 O O . PRO A 1 102 ? 8.520 3.5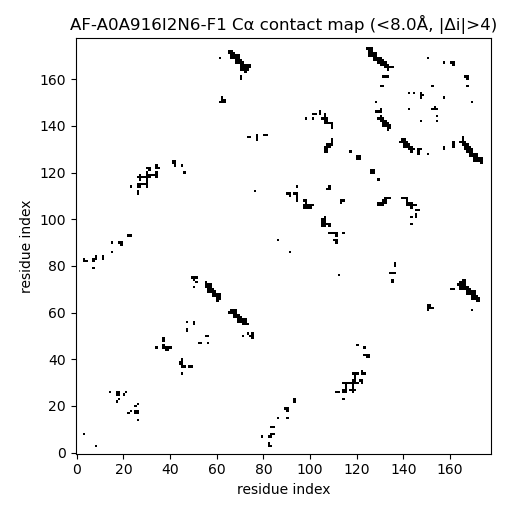41 12.598 1.00 65.31 102 PRO A O 1
ATOM 786 N N . THR A 1 103 ? 10.624 4.078 13.146 1.00 60.12 103 THR A N 1
ATOM 787 C CA . THR A 1 103 ? 10.295 5.344 13.827 1.00 60.12 103 THR A CA 1
ATOM 788 C C . THR A 1 103 ? 9.741 6.398 12.872 1.00 60.12 103 THR A C 1
ATOM 790 O O . THR A 1 103 ? 8.860 7.161 13.254 1.00 60.12 103 THR A O 1
ATOM 793 N N . GLU A 1 104 ? 10.155 6.368 11.605 1.00 62.62 104 GLU A N 1
ATOM 794 C CA . GLU A 1 104 ? 9.607 7.193 10.521 1.00 62.62 104 GLU A CA 1
ATOM 795 C C . GLU A 1 104 ? 8.384 6.525 9.869 1.00 62.62 104 GLU A C 1
ATOM 797 O O . GLU A 1 104 ? 8.087 6.757 8.703 1.00 62.62 104 GLU A O 1
ATOM 802 N N . GLY A 1 105 ? 7.708 5.624 10.596 1.00 59.72 105 GLY A N 1
ATOM 803 C CA . GLY A 1 105 ? 6.572 4.806 10.155 1.00 59.72 105 GLY A CA 1
ATOM 804 C C . GLY A 1 105 ? 6.936 3.656 9.205 1.00 59.72 105 GLY A C 1
ATOM 805 O O . GLY A 1 105 ? 6.039 3.040 8.630 1.00 59.72 105 GLY A O 1
ATOM 806 N N . GLY A 1 106 ? 8.238 3.392 9.013 1.00 69.38 106 GLY A N 1
ATOM 807 C CA . GLY A 1 106 ? 8.799 2.318 8.183 1.00 69.38 106 GLY A CA 1
ATOM 808 C C . GLY A 1 106 ? 8.365 0.899 8.562 1.00 69.38 106 GLY A C 1
ATOM 809 O O . GLY A 1 106 ? 7.748 0.653 9.600 1.00 69.38 106 GLY A O 1
ATOM 810 N N . GLY A 1 107 ? 8.718 -0.055 7.702 1.00 81.31 107 GLY A N 1
ATOM 811 C CA . GLY A 1 107 ? 8.368 -1.471 7.857 1.00 81.31 107 GLY A CA 1
ATOM 812 C C . GLY A 1 107 ? 7.197 -1.915 6.980 1.00 81.31 107 GLY A C 1
ATOM 813 O O . GLY A 1 107 ? 6.391 -1.107 6.516 1.00 81.31 107 GLY A O 1
ATOM 814 N N . GLY A 1 108 ? 7.113 -3.223 6.737 1.00 84.81 108 GLY A N 1
ATOM 815 C CA . GLY A 1 108 ? 6.000 -3.820 5.997 1.00 84.81 108 GLY A CA 1
ATOM 816 C C . GLY A 1 108 ? 6.097 -3.737 4.464 1.00 84.81 108 GLY A C 1
ATOM 817 O O . GLY A 1 108 ? 5.093 -3.979 3.800 1.00 84.81 108 GLY A O 1
ATOM 818 N N . ALA A 1 109 ? 7.256 -3.412 3.873 1.00 91.75 109 ALA A N 1
ATOM 819 C CA . ALA A 1 109 ? 7.415 -3.330 2.413 1.00 91.75 109 ALA A CA 1
ATOM 820 C C . ALA A 1 109 ? 8.241 -4.488 1.825 1.00 91.75 109 ALA A C 1
ATOM 822 O O . ALA A 1 109 ? 9.323 -4.799 2.320 1.00 91.75 109 ALA A O 1
ATOM 823 N N . LEU A 1 110 ? 7.763 -5.086 0.729 1.00 91.69 110 LEU A N 1
ATOM 824 C CA . LEU A 1 110 ? 8.494 -6.114 -0.037 1.00 91.69 110 LEU A CA 1
ATOM 825 C C . LEU A 1 110 ? 9.082 -5.566 -1.338 1.00 91.69 110 LEU A C 1
ATOM 827 O O . LEU A 1 110 ? 10.106 -6.048 -1.815 1.00 91.69 110 LEU A O 1
ATOM 831 N N . HIS A 1 111 ? 8.443 -4.543 -1.902 1.00 91.25 111 HIS A N 1
ATOM 832 C CA . HIS A 1 111 ? 8.789 -3.961 -3.193 1.00 91.25 111 HIS A CA 1
ATOM 833 C C . HIS A 1 111 ? 8.754 -2.430 -3.110 1.00 91.25 111 HIS A C 1
ATOM 835 O O . HIS A 1 111 ? 8.057 -1.886 -2.249 1.00 91.25 111 HIS A O 1
ATOM 841 N N . PRO A 1 112 ? 9.412 -1.708 -4.035 1.00 91.81 112 PRO A N 1
ATOM 842 C CA . PRO A 1 112 ? 9.282 -0.252 -4.122 1.00 91.81 112 PRO A CA 1
ATOM 843 C C . PRO A 1 112 ? 7.824 0.215 -4.251 1.00 91.81 112 PRO A C 1
ATOM 845 O O . PRO A 1 112 ? 7.436 1.222 -3.669 1.00 91.81 112 PRO A O 1
ATOM 848 N N . LEU A 1 113 ? 6.983 -0.570 -4.930 1.00 92.25 113 LEU A N 1
ATOM 849 C CA . LEU A 1 113 ? 5.542 -0.320 -5.032 1.00 92.25 113 LEU A CA 1
ATOM 850 C C . LEU A 1 113 ? 4.816 -0.368 -3.679 1.00 92.25 113 LEU A C 1
ATOM 852 O O . LEU A 1 113 ? 3.862 0.375 -3.483 1.00 92.25 113 LEU A O 1
ATOM 856 N N . CYS A 1 114 ? 5.287 -1.158 -2.710 1.00 92.31 114 CYS A N 1
ATOM 857 C CA . CYS A 1 114 ? 4.731 -1.138 -1.354 1.00 92.31 114 CYS A CA 1
ATOM 858 C C . CYS A 1 114 ? 4.966 0.221 -0.669 1.00 92.31 114 CYS A C 1
ATOM 860 O O . CYS A 1 114 ? 4.137 0.655 0.123 1.00 92.31 114 CYS A O 1
ATOM 862 N N . ILE A 1 115 ? 6.066 0.913 -0.992 1.00 92.38 115 ILE A N 1
ATOM 863 C CA . ILE A 1 115 ? 6.344 2.264 -0.483 1.00 92.38 115 ILE A CA 1
ATOM 864 C C . ILE A 1 115 ? 5.406 3.282 -1.138 1.00 92.38 115 ILE A C 1
ATOM 866 O O . ILE A 1 115 ? 4.880 4.148 -0.447 1.00 92.38 115 ILE A O 1
ATOM 870 N N . VAL A 1 116 ? 5.130 3.148 -2.440 1.00 93.88 116 VAL A N 1
ATOM 871 C CA . VAL A 1 116 ? 4.101 3.965 -3.111 1.00 93.88 116 VAL A CA 1
ATOM 872 C C . VAL A 1 116 ? 2.741 3.742 -2.452 1.00 93.88 116 VAL A C 1
ATOM 874 O O . VAL A 1 116 ? 2.070 4.708 -2.102 1.00 93.88 116 VAL A O 1
ATOM 877 N N . HIS A 1 117 ? 2.363 2.482 -2.208 1.00 94.38 117 HIS A N 1
ATOM 878 C CA . HIS A 1 117 ? 1.110 2.130 -1.529 1.00 94.38 117 HIS A CA 1
ATOM 879 C C . HIS A 1 117 ? 1.013 2.764 -0.141 1.00 94.38 117 HIS A C 1
ATOM 881 O O . HIS A 1 117 ? -0.023 3.306 0.241 1.00 94.38 117 HIS A O 1
ATOM 887 N N . ARG A 1 118 ? 2.121 2.750 0.601 1.00 91.25 118 ARG A N 1
ATOM 888 C CA . ARG A 1 118 ? 2.223 3.440 1.881 1.00 91.25 118 ARG A CA 1
ATOM 889 C C . ARG A 1 118 ? 2.036 4.950 1.718 1.00 91.25 118 ARG A C 1
ATOM 891 O O . ARG A 1 118 ? 1.259 5.527 2.466 1.00 91.25 118 ARG A O 1
ATOM 898 N N . GLY A 1 119 ? 2.669 5.565 0.719 1.00 93.06 119 GLY A N 1
ATOM 899 C CA . GLY A 1 119 ? 2.472 6.975 0.381 1.00 93.06 119 GLY A CA 1
ATOM 900 C C . GLY A 1 119 ? 1.017 7.324 0.074 1.00 93.06 119 GLY A C 1
ATOM 901 O O . GLY A 1 119 ? 0.552 8.366 0.519 1.00 93.06 119 GLY A O 1
ATOM 902 N N . ILE A 1 120 ? 0.271 6.439 -0.596 1.00 96.25 120 ILE A N 1
ATOM 903 C CA . ILE A 1 120 ? -1.177 6.617 -0.795 1.00 96.25 120 ILE A CA 1
ATOM 904 C C . ILE A 1 120 ? -1.883 6.669 0.563 1.00 96.25 120 ILE A C 1
ATOM 906 O O . ILE A 1 120 ? -2.567 7.636 0.883 1.00 96.25 120 ILE A O 1
ATOM 910 N N . ARG A 1 121 ? -1.669 5.641 1.389 1.00 94.44 121 ARG A N 1
ATOM 911 C CA . ARG A 1 121 ? -2.326 5.472 2.693 1.00 94.44 121 ARG A CA 1
ATOM 912 C C . ARG A 1 121 ? -2.010 6.590 3.689 1.00 94.44 121 ARG A C 1
ATOM 914 O O . ARG A 1 121 ? -2.876 6.961 4.469 1.00 94.44 121 ARG A O 1
ATOM 921 N N . GLU A 1 122 ? -0.799 7.138 3.667 1.00 92.25 122 GLU A N 1
ATOM 922 C CA . GLU A 1 122 ? -0.405 8.250 4.547 1.00 92.25 122 GLU A CA 1
ATOM 923 C C . GLU A 1 122 ? -1.027 9.593 4.178 1.00 92.25 122 GLU A C 1
ATOM 925 O O . GLU A 1 122 ? -1.051 10.494 5.011 1.00 92.25 122 GLU A O 1
ATOM 930 N N . ASN A 1 123 ? -1.526 9.727 2.951 1.00 94.56 123 ASN A N 1
ATOM 931 C CA . ASN A 1 123 ? -2.201 10.931 2.474 1.00 94.56 123 ASN A CA 1
ATOM 932 C C . ASN A 1 123 ? -3.730 10.755 2.455 1.00 94.56 123 ASN A C 1
ATOM 934 O O . ASN A 1 123 ? -4.435 11.483 1.757 1.00 94.56 123 ASN A O 1
ATOM 938 N N . MET A 1 124 ? -4.243 9.785 3.216 1.00 94.94 124 MET A N 1
ATOM 939 C CA . MET A 1 124 ? -5.671 9.650 3.487 1.00 94.94 124 MET A CA 1
ATOM 940 C C . MET A 1 124 ? -6.106 10.573 4.636 1.00 94.94 124 MET A C 1
ATOM 942 O O . MET A 1 124 ? -5.274 10.929 5.472 1.00 94.94 124 MET A O 1
ATOM 946 N N . PRO A 1 125 ? -7.397 10.961 4.704 1.00 92.38 125 PRO A N 1
ATOM 947 C CA . PRO A 1 125 ? -7.908 11.795 5.795 1.00 92.38 125 PRO A CA 1
ATOM 948 C C . PRO A 1 125 ? -7.710 11.171 7.183 1.00 92.38 125 PRO A C 1
ATOM 950 O O . PRO A 1 125 ? -7.382 11.870 8.141 1.00 92.38 125 PRO A O 1
ATOM 953 N N . ASP A 1 126 ? -7.890 9.853 7.289 1.00 94.31 126 ASP A N 1
ATOM 954 C CA . ASP A 1 126 ? -7.635 9.105 8.515 1.00 94.31 126 ASP A CA 1
ATOM 955 C C . ASP A 1 126 ? -6.205 8.575 8.553 1.00 94.31 126 ASP A C 1
ATOM 957 O O . ASP A 1 126 ? -5.584 8.259 7.536 1.00 94.31 126 ASP A O 1
ATOM 961 N N . LYS A 1 127 ? -5.693 8.390 9.768 1.00 93.38 127 LYS A N 1
ATOM 962 C CA . LYS A 1 127 ? -4.356 7.845 9.963 1.00 93.38 127 LYS A CA 1
ATOM 963 C C . LYS A 1 127 ? -4.350 6.349 9.661 1.00 93.38 127 LYS A C 1
ATOM 965 O O . LYS A 1 127 ? -5.008 5.568 10.348 1.00 93.38 127 LYS A O 1
ATOM 970 N N . VAL A 1 128 ? -3.534 5.941 8.693 1.00 94.00 128 VAL A N 1
ATOM 971 C CA . VAL A 1 128 ? -3.379 4.534 8.307 1.00 94.00 128 VAL A CA 1
ATOM 972 C C . VAL A 1 128 ? -2.051 3.960 8.804 1.00 94.00 128 VAL A C 1
ATOM 974 O O . VAL A 1 128 ? -0.969 4.429 8.451 1.00 94.00 128 VAL A O 1
ATOM 977 N N . LEU A 1 129 ? -2.126 2.897 9.603 1.00 92.69 129 LEU A N 1
ATOM 978 C CA . LEU A 1 129 ? -0.982 2.119 10.070 1.00 92.69 129 LEU A CA 1
ATOM 979 C C . LEU A 1 129 ? -0.792 0.889 9.180 1.00 92.69 129 LEU A C 1
ATOM 981 O O . LEU A 1 129 ? -1.583 -0.050 9.229 1.00 92.69 129 LEU A O 1
ATOM 985 N N . ASN A 1 130 ? 0.276 0.872 8.387 1.00 92.69 130 ASN A N 1
ATOM 986 C CA . ASN A 1 130 ? 0.639 -0.288 7.572 1.00 92.69 130 ASN A CA 1
ATOM 987 C C . ASN A 1 130 ? 1.241 -1.377 8.465 1.00 92.69 130 ASN A C 1
ATOM 989 O O . ASN A 1 130 ? 2.331 -1.186 9.006 1.00 92.69 130 ASN A O 1
ATOM 993 N N . ILE A 1 131 ? 0.543 -2.501 8.634 1.00 94.38 131 ILE A N 1
ATOM 994 C CA . ILE A 1 131 ? 0.955 -3.549 9.575 1.00 94.38 131 ILE A CA 1
ATOM 995 C C . ILE A 1 131 ? 1.797 -4.597 8.859 1.00 94.38 131 ILE A C 1
ATOM 997 O O . ILE A 1 131 ? 2.908 -4.885 9.298 1.00 94.38 131 ILE A O 1
ATOM 1001 N N . ALA A 1 132 ? 1.303 -5.157 7.753 1.00 94.56 132 ALA A N 1
ATOM 1002 C CA . ALA A 1 132 ? 2.012 -6.232 7.077 1.00 94.56 132 ALA A CA 1
ATOM 1003 C C . ALA A 1 132 ? 1.663 -6.372 5.593 1.00 94.56 132 ALA A C 1
ATOM 1005 O O . ALA A 1 132 ? 0.592 -5.962 5.139 1.00 94.56 132 ALA A O 1
ATOM 1006 N N . CYS A 1 133 ? 2.581 -6.990 4.852 1.00 94.94 133 CYS A N 1
ATOM 1007 C CA . CYS A 1 133 ? 2.434 -7.305 3.437 1.00 94.94 133 CYS A CA 1
ATOM 1008 C C . CYS A 1 133 ? 2.924 -8.730 3.164 1.00 94.94 133 CYS A C 1
ATOM 1010 O O . CYS A 1 133 ? 3.932 -9.171 3.726 1.00 94.94 133 CYS A O 1
ATOM 1012 N N . ARG A 1 134 ? 2.230 -9.424 2.262 1.00 94.12 134 ARG A N 1
ATOM 1013 C CA . ARG A 1 134 ? 2.599 -10.720 1.706 1.00 94.12 134 ARG A CA 1
ATOM 1014 C C . ARG A 1 134 ? 2.674 -10.615 0.187 1.00 94.12 134 ARG A C 1
ATOM 1016 O O . ARG A 1 134 ? 1.745 -10.147 -0.465 1.00 94.12 134 ARG A O 1
ATOM 1023 N N . SER A 1 135 ? 3.781 -11.072 -0.385 1.00 89.56 135 SER A N 1
ATOM 1024 C CA . SER A 1 135 ? 3.948 -11.138 -1.833 1.00 89.56 135 SER A CA 1
ATOM 1025 C C . SER A 1 135 ? 3.110 -12.277 -2.396 1.00 89.56 135 SER A C 1
ATOM 1027 O O . SER A 1 135 ? 3.263 -13.428 -1.990 1.00 89.56 135 SER A O 1
ATOM 1029 N N . GLU A 1 136 ? 2.269 -11.973 -3.377 1.00 84.00 136 GLU A N 1
ATOM 1030 C CA . GLU A 1 136 ? 1.503 -12.984 -4.104 1.00 84.00 136 GLU A CA 1
ATOM 1031 C C . GLU A 1 136 ? 2.409 -13.894 -4.948 1.00 84.00 136 GLU A C 1
ATOM 1033 O O . GLU A 1 136 ? 2.136 -15.082 -5.085 1.00 84.00 136 GLU A O 1
ATOM 1038 N N . SER A 1 137 ? 3.524 -13.365 -5.466 1.00 82.50 137 SER A N 1
ATOM 1039 C CA . SER A 1 137 ? 4.426 -14.109 -6.355 1.00 82.50 137 SER A CA 1
ATOM 1040 C C . SER A 1 137 ? 5.365 -15.065 -5.620 1.00 82.50 137 SER A C 1
ATOM 1042 O O . SER A 1 137 ? 5.701 -16.120 -6.150 1.00 82.50 137 SER A O 1
ATOM 1044 N N . SER A 1 138 ? 5.812 -14.700 -4.415 1.00 85.81 138 SER A N 1
ATOM 1045 C CA . SER A 1 138 ? 6.814 -15.466 -3.660 1.00 85.81 138 SER A CA 1
ATOM 1046 C C . SER A 1 138 ? 6.305 -16.019 -2.333 1.00 85.81 138 SER A C 1
ATOM 1048 O O . SER A 1 138 ? 6.996 -16.816 -1.706 1.00 85.81 138 SER A O 1
ATOM 1050 N N . GLY A 1 139 ? 5.141 -15.570 -1.858 1.00 88.44 139 GLY A N 1
ATOM 1051 C CA . GLY A 1 139 ? 4.640 -15.875 -0.519 1.00 88.44 139 GLY A CA 1
ATOM 1052 C C . GLY A 1 139 ? 5.430 -15.219 0.618 1.00 88.44 139 GLY A C 1
ATOM 1053 O O . GLY A 1 139 ? 5.065 -15.408 1.776 1.00 88.44 139 GLY A O 1
ATOM 1054 N N . ALA A 1 140 ? 6.485 -14.451 0.315 1.00 91.38 140 ALA A N 1
ATOM 1055 C CA . ALA A 1 140 ? 7.291 -13.760 1.317 1.00 91.38 140 ALA A CA 1
ATOM 1056 C C . ALA A 1 140 ? 6.431 -12.774 2.112 1.00 91.38 140 ALA A C 1
ATOM 1058 O O . ALA A 1 140 ? 5.604 -12.074 1.531 1.00 91.38 140 ALA A O 1
ATOM 1059 N N . MET A 1 141 ? 6.655 -12.702 3.422 1.00 94.06 141 MET A N 1
ATOM 1060 C CA . MET A 1 141 ? 5.921 -11.822 4.327 1.00 94.06 141 MET A CA 1
ATOM 1061 C C . MET A 1 141 ? 6.868 -10.855 5.022 1.00 94.06 141 MET A C 1
ATOM 1063 O O . MET A 1 141 ? 8.014 -11.187 5.324 1.00 94.06 141 MET A O 1
ATOM 1067 N N . VAL A 1 142 ? 6.365 -9.660 5.299 1.00 93.81 142 VAL A N 1
ATOM 1068 C CA . VAL A 1 142 ? 7.046 -8.648 6.103 1.00 93.81 142 VAL A CA 1
ATOM 1069 C C . VAL A 1 142 ? 6.024 -7.979 7.009 1.00 93.81 142 VAL A C 1
ATOM 1071 O O . VAL A 1 142 ? 4.930 -7.617 6.575 1.00 93.81 142 VAL A O 1
ATOM 1074 N N . ILE A 1 143 ? 6.392 -7.821 8.275 1.00 93.81 143 ILE A N 1
ATOM 1075 C CA . ILE A 1 143 ? 5.548 -7.249 9.321 1.00 93.81 143 ILE A CA 1
ATOM 1076 C C . ILE A 1 143 ? 6.296 -6.049 9.906 1.00 93.81 143 ILE A C 1
ATOM 1078 O O . ILE A 1 143 ? 7.501 -6.117 10.149 1.00 93.81 143 ILE A O 1
ATOM 1082 N N . SER A 1 144 ? 5.602 -4.926 10.078 1.00 93.12 144 SER A N 1
ATOM 1083 C CA . SER A 1 144 ? 6.109 -3.771 10.815 1.00 93.12 144 SER A CA 1
ATOM 1084 C C . SER A 1 144 ? 5.823 -3.976 12.299 1.00 93.12 144 SER A C 1
ATOM 1086 O O . SER A 1 144 ? 4.709 -3.720 12.751 1.00 93.12 144 SER A O 1
ATOM 1088 N N . GLU A 1 145 ? 6.827 -4.420 13.059 1.00 91.00 145 GLU A N 1
ATOM 1089 C CA . GLU A 1 145 ? 6.699 -4.661 14.508 1.00 91.00 145 GLU A CA 1
ATOM 1090 C C . GLU A 1 145 ? 6.192 -3.404 15.242 1.00 91.00 145 GLU A C 1
ATOM 1092 O O . GLU A 1 145 ? 5.282 -3.458 16.057 1.00 91.00 145 GLU A O 1
ATOM 1097 N N . THR A 1 146 ? 6.670 -2.219 14.853 1.00 90.94 146 THR A N 1
ATOM 1098 C CA . THR A 1 146 ? 6.224 -0.957 15.460 1.00 90.94 146 THR A CA 1
ATOM 1099 C C . THR A 1 146 ? 4.758 -0.623 15.180 1.00 90.94 146 THR A C 1
ATOM 1101 O O . THR A 1 146 ? 4.085 -0.065 16.047 1.00 90.94 146 THR A O 1
ATOM 1104 N N . ASN A 1 147 ? 4.239 -0.905 13.982 1.00 92.06 147 ASN A N 1
ATOM 1105 C CA . ASN A 1 147 ? 2.823 -0.651 13.693 1.00 92.06 147 ASN A CA 1
ATOM 1106 C C . ASN A 1 147 ? 1.920 -1.755 14.253 1.00 92.06 147 ASN A C 1
ATOM 1108 O O . ASN A 1 147 ? 0.778 -1.466 14.606 1.00 92.06 147 ASN A O 1
ATOM 1112 N N . LEU A 1 148 ? 2.444 -2.974 14.382 1.00 93.19 148 LEU A N 1
ATOM 1113 C CA . LEU A 1 148 ? 1.814 -4.086 15.086 1.00 93.19 148 LEU A CA 1
ATOM 1114 C C . LEU A 1 148 ? 1.593 -3.741 16.568 1.00 93.19 148 LEU A C 1
ATOM 1116 O O . LEU A 1 148 ? 0.453 -3.798 17.034 1.00 93.19 148 LEU A O 1
ATOM 1120 N N . ASP A 1 149 ? 2.626 -3.233 17.248 1.00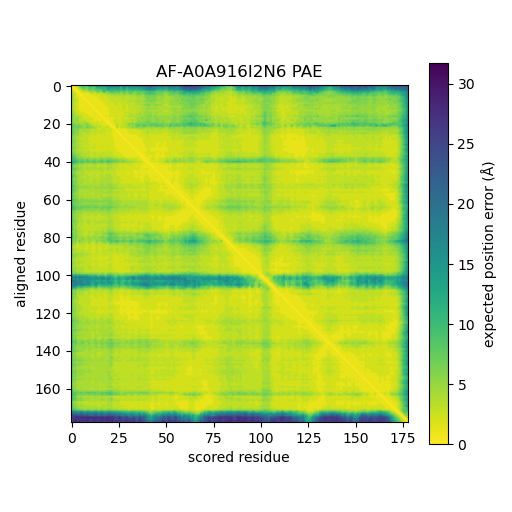 92.69 149 ASP A N 1
ATOM 1121 C CA . ASP A 1 149 ? 2.542 -2.753 18.635 1.00 92.69 149 ASP A CA 1
ATOM 1122 C C . ASP A 1 149 ? 1.525 -1.611 18.784 1.00 92.69 149 ASP A C 1
ATOM 1124 O O . ASP A 1 149 ? 0.653 -1.641 19.655 1.00 92.69 149 ASP A O 1
ATOM 1128 N N . LYS A 1 150 ? 1.576 -0.609 17.891 1.00 92.25 150 LYS A N 1
ATOM 1129 C CA . LYS A 1 150 ? 0.621 0.519 17.887 1.00 92.25 150 LYS A CA 1
ATOM 1130 C C . LYS A 1 150 ? -0.825 0.077 17.659 1.00 92.25 150 LYS A C 1
ATOM 1132 O O . LYS A 1 150 ? -1.735 0.768 18.111 1.00 92.25 150 LYS A O 1
ATOM 1137 N N . ALA A 1 151 ? -1.037 -1.024 16.941 1.00 93.50 151 ALA A N 1
ATOM 1138 C CA . ALA A 1 151 ? -2.354 -1.601 16.690 1.00 93.50 151 ALA A CA 1
ATOM 1139 C C . ALA A 1 151 ? -2.800 -2.592 17.783 1.00 93.50 151 ALA A C 1
ATOM 1141 O O . ALA A 1 151 ? -3.928 -3.079 17.713 1.00 93.50 151 ALA A O 1
ATOM 1142 N N . GLN A 1 152 ? -1.951 -2.868 18.784 1.00 96.06 152 GLN A N 1
ATOM 1143 C CA . GLN A 1 152 ? -2.172 -3.868 19.838 1.00 96.06 152 GLN A CA 1
ATOM 1144 C C . GLN A 1 152 ? -2.484 -5.266 19.283 1.00 96.06 152 GLN A C 1
ATOM 1146 O O . GLN A 1 152 ? -3.327 -5.992 19.816 1.00 96.06 152 GLN A O 1
ATOM 1151 N N . LEU A 1 153 ? -1.820 -5.628 18.186 1.00 95.75 153 LEU A N 1
ATOM 1152 C CA . LEU A 1 153 ? -1.918 -6.952 17.581 1.00 95.75 153 LEU A CA 1
ATOM 1153 C C . LEU A 1 153 ? -0.692 -7.777 17.940 1.00 95.75 153 LEU A C 1
ATOM 1155 O O . LEU A 1 153 ? 0.385 -7.243 18.177 1.00 95.75 153 LEU A O 1
ATOM 1159 N N . THR A 1 154 ? -0.852 -9.091 17.943 1.00 96.44 154 THR A N 1
ATOM 1160 C CA . THR A 1 154 ? 0.265 -10.030 18.023 1.00 96.44 154 THR A CA 1
ATOM 1161 C C . THR A 1 154 ? 0.725 -10.433 16.626 1.00 96.44 154 THR A C 1
ATOM 1163 O O . THR A 1 154 ? -0.045 -10.420 15.660 1.00 96.44 154 THR A O 1
ATOM 1166 N N . ARG A 1 155 ? 1.990 -10.851 16.514 1.00 96.25 155 ARG A N 1
ATOM 1167 C CA . ARG A 1 155 ? 2.537 -11.400 15.267 1.00 96.25 155 ARG A CA 1
ATOM 1168 C C . ARG A 1 155 ? 1.710 -12.576 14.745 1.00 96.25 155 ARG A C 1
ATOM 1170 O O . ARG A 1 155 ? 1.400 -12.616 13.561 1.00 96.25 155 ARG A O 1
ATOM 1177 N N . GLU A 1 156 ? 1.314 -13.487 15.632 1.00 97.38 156 GLU A N 1
ATOM 1178 C CA . GLU A 1 156 ? 0.529 -14.675 15.283 1.00 97.38 156 GLU A CA 1
ATOM 1179 C C . GLU A 1 156 ? -0.842 -14.312 14.686 1.00 97.38 156 GLU A C 1
ATOM 1181 O O . 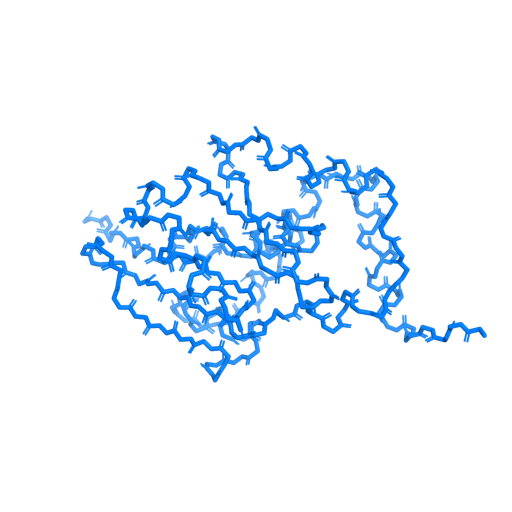GLU A 1 156 ? -1.267 -14.912 13.699 1.00 97.38 156 GLU A O 1
ATOM 1186 N N . GLU A 1 157 ? -1.534 -13.312 15.247 1.00 96.62 157 GLU A N 1
ATOM 1187 C CA . GLU A 1 157 ? -2.804 -12.820 14.695 1.00 96.62 157 GLU A CA 1
ATOM 1188 C C . GLU A 1 157 ? -2.621 -12.296 13.264 1.00 96.62 157 GLU A C 1
ATOM 1190 O O . GLU A 1 157 ? -3.396 -12.646 12.374 1.00 96.62 157 GLU A O 1
ATOM 1195 N N . VAL A 1 158 ? -1.573 -11.506 13.025 1.00 96.69 158 VAL A N 1
ATOM 1196 C CA . VAL A 1 158 ? -1.293 -10.924 11.704 1.00 96.69 158 VAL A CA 1
ATOM 1197 C C . VAL A 1 158 ? -0.860 -11.987 10.693 1.00 96.69 158 VAL A C 1
ATOM 1199 O O . VAL A 1 158 ? -1.295 -11.948 9.543 1.00 96.69 158 VAL A O 1
ATOM 1202 N N . GLU A 1 159 ? -0.050 -12.964 11.098 1.00 96.38 159 GLU A N 1
ATOM 1203 C CA . GLU A 1 159 ? 0.344 -14.084 10.235 1.00 96.38 159 GLU A CA 1
ATOM 1204 C C . GLU A 1 159 ? -0.871 -14.926 9.815 1.00 96.38 159 GLU A C 1
ATOM 1206 O O . GLU A 1 159 ? -0.984 -15.291 8.643 1.00 96.38 159 GLU A O 1
ATOM 1211 N N . LYS A 1 160 ? -1.830 -15.158 10.725 1.00 96.06 160 LYS A N 1
ATOM 1212 C CA . LYS A 1 160 ? -3.114 -15.802 10.392 1.00 96.06 160 LYS A CA 1
ATOM 1213 C C . LYS A 1 160 ? -3.927 -14.974 9.402 1.00 96.06 160 LYS A C 1
ATOM 1215 O O . LYS A 1 160 ? -4.481 -15.536 8.465 1.00 96.06 160 LYS A O 1
ATOM 1220 N N . MET A 1 161 ? -3.974 -13.653 9.571 1.00 96.00 161 MET A N 1
ATOM 1221 C CA . MET A 1 161 ? -4.671 -12.766 8.632 1.00 96.00 161 MET A CA 1
ATOM 1222 C C . MET A 1 161 ? -4.012 -12.759 7.252 1.00 96.00 161 MET A C 1
ATOM 1224 O O . MET A 1 161 ? -4.719 -12.693 6.256 1.00 96.00 161 MET A O 1
ATOM 1228 N N . LEU A 1 162 ? -2.684 -12.873 7.167 1.00 95.19 162 LEU A N 1
ATOM 1229 C CA . LEU A 1 162 ? -1.959 -12.965 5.895 1.00 95.19 162 LEU A CA 1
ATOM 1230 C C . LEU A 1 162 ? -2.071 -14.334 5.208 1.00 95.19 162 LEU A C 1
ATOM 1232 O O . LEU A 1 162 ? -1.681 -14.457 4.043 1.00 95.19 162 LEU A O 1
ATOM 1236 N N . ALA A 1 163 ? -2.594 -15.364 5.877 1.00 91.00 163 ALA A N 1
ATOM 1237 C CA . ALA A 1 163 ? -2.778 -16.687 5.289 1.00 91.00 163 ALA A CA 1
ATOM 1238 C C . ALA A 1 163 ? -3.858 -16.649 4.190 1.00 91.00 163 ALA A C 1
ATOM 1240 O O . ALA A 1 163 ? -5.040 -16.859 4.441 1.00 91.00 163 ALA A O 1
ATOM 1241 N N . GLY A 1 164 ? -3.431 -16.367 2.957 1.00 87.81 164 GLY A N 1
ATOM 1242 C CA . GLY A 1 164 ? -4.313 -16.205 1.797 1.00 87.81 164 GLY A CA 1
ATOM 1243 C C . GLY A 1 164 ? -4.642 -14.753 1.440 1.00 87.81 164 GLY A C 1
ATOM 1244 O O . GLY A 1 164 ? -5.354 -14.538 0.470 1.00 87.81 164 GLY A O 1
ATOM 1245 N N . ASN A 1 165 ? -4.087 -13.773 2.161 1.00 96.31 165 ASN A N 1
ATOM 1246 C CA . ASN A 1 165 ? -4.309 -12.348 1.912 1.00 96.31 165 ASN A CA 1
ATOM 1247 C C . ASN A 1 165 ? -2.992 -11.614 1.621 1.00 96.31 165 ASN A C 1
ATOM 1249 O O . ASN A 1 165 ? -1.899 -12.077 1.958 1.00 96.31 165 ASN A O 1
ATOM 1253 N N . ALA A 1 166 ? -3.093 -10.454 0.983 1.00 95.06 166 ALA A N 1
ATOM 1254 C CA . ALA A 1 166 ? -1.964 -9.670 0.503 1.00 95.06 166 ALA A CA 1
ATOM 1255 C C . ALA A 1 166 ? -1.467 -8.618 1.500 1.00 95.06 166 ALA A C 1
ATOM 1257 O O . ALA A 1 166 ? -0.264 -8.366 1.571 1.00 95.06 166 ALA A O 1
ATOM 1258 N N . CYS A 1 167 ? -2.354 -7.943 2.230 1.00 95.56 167 CYS A N 1
ATOM 1259 C CA . CYS A 1 167 ? -1.975 -6.831 3.108 1.00 95.56 167 CYS A CA 1
ATOM 1260 C C . CYS A 1 167 ? -2.870 -6.759 4.340 1.00 95.56 167 CYS A C 1
ATOM 1262 O O . CYS A 1 167 ? -4.060 -7.040 4.251 1.00 95.56 167 CYS A O 1
ATOM 1264 N N . VAL A 1 168 ? -2.305 -6.285 5.451 1.00 96.44 168 VAL A N 1
ATOM 1265 C CA . VAL A 1 168 ? -3.046 -5.920 6.663 1.00 96.44 168 VAL A CA 1
ATOM 1266 C C . VAL A 1 168 ? -2.651 -4.503 7.067 1.00 96.44 168 VAL A C 1
ATOM 1268 O O . VAL A 1 168 ? -1.461 -4.165 7.112 1.00 96.44 168 VAL A O 1
ATOM 1271 N N . TYR A 1 169 ? -3.637 -3.663 7.358 1.00 96.12 169 TYR A N 1
ATOM 1272 C CA . TYR A 1 169 ? -3.428 -2.311 7.869 1.00 96.12 169 TYR A CA 1
ATOM 1273 C C . TYR A 1 169 ? -4.569 -1.889 8.794 1.00 96.12 169 TYR A C 1
ATOM 1275 O O . TYR A 1 169 ? -5.638 -2.488 8.798 1.00 96.12 169 TYR A O 1
ATOM 1283 N N . CYS A 1 170 ? -4.332 -0.865 9.606 1.00 95.62 170 CYS A N 1
ATOM 1284 C CA . CYS A 1 170 ? -5.316 -0.339 10.545 1.00 95.62 170 CYS A CA 1
ATOM 1285 C C . CYS A 1 170 ? -5.628 1.122 10.214 1.00 95.62 170 CYS A C 1
ATOM 1287 O O . CYS A 1 170 ? -4.711 1.926 10.050 1.00 95.62 170 CYS A O 1
ATOM 1289 N N . ILE A 1 171 ? -6.911 1.459 10.117 1.00 95.94 171 ILE A N 1
ATOM 1290 C CA . ILE A 1 171 ? -7.405 2.828 9.966 1.00 95.94 171 ILE A CA 1
ATOM 1291 C C . ILE A 1 171 ? -7.793 3.337 11.351 1.00 95.94 171 ILE A C 1
ATOM 1293 O O . ILE A 1 171 ? -8.661 2.770 12.019 1.00 95.94 171 ILE A O 1
ATOM 1297 N N . GLN A 1 172 ? -7.163 4.426 11.773 1.00 93.12 172 GLN A N 1
ATOM 1298 C CA . GLN A 1 172 ? -7.490 5.143 12.996 1.00 93.12 172 GLN A CA 1
ATOM 1299 C C . GLN A 1 172 ? -8.207 6.423 12.589 1.00 93.12 172 GLN A C 1
ATOM 1301 O O . GLN A 1 172 ? -7.576 7.295 11.984 1.00 93.12 172 GLN A O 1
ATOM 1306 N N . LYS A 1 173 ? -9.508 6.531 12.905 1.00 83.94 173 LYS A N 1
ATOM 1307 C CA . LYS A 1 173 ? -10.245 7.762 12.612 1.00 83.94 173 LYS A CA 1
ATOM 1308 C C . LYS A 1 173 ? -9.494 8.936 13.215 1.00 83.94 173 LYS A C 1
ATOM 1310 O O . LYS A 1 173 ? -9.116 8.880 14.390 1.00 83.94 173 LYS A O 1
ATOM 1315 N N . ALA A 1 174 ? -9.271 9.980 12.425 1.00 65.69 174 ALA A N 1
ATOM 1316 C CA . ALA A 1 174 ? -8.814 11.228 13.005 1.00 65.69 174 ALA A CA 1
ATOM 1317 C C . ALA A 1 174 ? -9.880 11.630 14.032 1.00 65.69 174 ALA A C 1
ATOM 1319 O O . ALA A 1 174 ? -11.047 11.803 13.675 1.00 65.69 174 ALA A O 1
ATOM 1320 N N . HIS A 1 175 ? -9.524 11.695 15.320 1.00 50.47 175 HIS A N 1
ATOM 1321 C CA . HIS A 1 175 ? -10.404 12.349 16.277 1.00 50.47 175 HIS A CA 1
ATOM 1322 C C . HIS A 1 175 ? -10.653 13.734 15.701 1.00 50.47 175 HIS A C 1
ATOM 1324 O O . HIS A 1 175 ? -9.692 14.480 15.503 1.00 50.47 175 HIS A O 1
ATOM 1330 N N . SER A 1 176 ? -11.910 14.032 15.368 1.00 37.09 176 SER A N 1
ATOM 1331 C CA . SER A 1 176 ? -12.340 15.391 15.084 1.00 37.09 176 SER A CA 1
ATOM 1332 C C . SER A 1 176 ? -11.783 16.224 16.229 1.00 37.09 176 SER A C 1
ATOM 1334 O O . SER A 1 176 ? -12.171 16.009 17.379 1.00 37.09 176 SER A O 1
ATOM 1336 N N . GLN A 1 177 ? -10.768 17.045 15.953 1.00 29.39 177 GLN A N 1
ATOM 1337 C CA . GLN A 1 177 ? -10.334 18.012 16.944 1.00 29.39 177 GLN A CA 1
ATOM 1338 C C . GLN A 1 177 ? -11.582 18.849 17.250 1.00 29.39 177 GLN A C 1
ATOM 1340 O O . GLN A 1 177 ? -12.228 19.289 16.294 1.00 29.39 177 GLN A O 1
ATOM 1345 N N . PRO A 1 178 ? -11.999 18.941 18.524 1.00 37.78 178 PRO A N 1
ATOM 1346 C CA . PRO A 1 178 ? -13.134 19.772 18.896 1.00 37.78 178 PRO A CA 1
ATOM 1347 C C . PRO A 1 178 ? -12.887 21.238 18.535 1.00 37.78 178 PRO A C 1
ATOM 1349 O O . PRO A 1 178 ? -11.708 21.666 18.563 1.00 37.78 178 PRO A O 1
#

Sequence (178 aa):
MKTYNPTKLTLWAALNGTISAARFLGLMQTGKHIAESLEGESTLDKLAQFELGLENMQVTPGKIAGTHLVTLSHCPFGDLTQNIPPWPPEAMRLVANYNRNPTEGGGGALHPLCIVHRGIRENMPDKVLNIACRSESSGAMVISETNLDKAQLTREEVEKMLAGNACVYCIQKAHSQP

Nearest PDB structures (foldseek):
  3njc-assembly1_B  TM=5.078E-01  e=1.507E+00  Bacillus subtilis subsp. subtilis str. 168

Secondary structure (DSSP, 8-state):
-PPPPHHHHHHHHHHHHHHHHHHHHHHHHHHHHHHHH---SSHHHHHHHHTT-GGGEEEEE-SSTTEEEEEESS-TTHHHHHTSPPPPHHHHHHHHHHHH-GGGT----SSHHHHHHHHHHHTSSSEEEEEEEE-TTT--EEE-HHHHHHTT--HHHHHHHHTT-SEEEEEEPPP---

Mean predicted aligned error: 4.47 Å

Foldseek 3Di:
DQDFDVVLAVVLVVLLVLCVPVNLVSLLVLLLVLLVPFDDDALCNRVQVQLVHCVQWDWDDFPDPQKIKIFGLDGSCQVSVVRYPDRDPSQVVSLVVQCVCCVVLGWADDGSVVSSVVSNQPNGQWHKRWAKFAHPNPRDIIGSPVSCVVRVHDPVVVVVSCPSTGGMMMTHGDPPPD

Radius of gyration: 15.81 Å; Cα contacts (8 Å, |Δi|>4): 303; chains: 1; bounding box: 35×36×45 Å

pLDDT: mean 89.26, std 10.78, range [29.39, 97.81]

Solvent-accessible surface area (backbone atoms only — not comparable to full-atom values): 9626 Å² total; per-residue (Å²): 134,91,84,67,51,65,69,51,45,51,54,51,51,51,52,49,51,35,39,76,75,45,37,71,61,37,35,34,54,53,10,32,55,52,35,70,70,45,60,76,92,46,51,65,56,29,46,22,75,62,40,67,35,65,89,26,50,48,78,43,81,37,81,47,89,77,27,35,30,38,37,24,50,56,50,68,56,44,75,55,67,73,51,48,80,82,78,53,73,68,52,52,48,50,32,56,51,40,46,71,38,43,91,84,71,28,29,28,47,89,43,62,64,43,45,21,53,47,20,25,42,66,53,36,86,31,51,49,41,58,24,29,28,34,42,86,86,76,65,51,72,36,64,9,66,66,40,27,57,74,50,70,50,55,71,68,62,52,54,57,62,44,67,83,22,17,36,36,32,34,42,36,61,59,74,76,78,128